Protein AF-A0AAV8ZB05-F1 (afdb_monomer_lite)

Structure (mmCIF, N/CA/C/O backbone):
data_AF-A0AAV8ZB05-F1
#
_entry.id   AF-A0AAV8ZB05-F1
#
loop_
_atom_site.group_PDB
_atom_site.id
_atom_site.type_symbol
_atom_site.label_atom_id
_atom_site.label_alt_id
_atom_site.label_comp_id
_atom_site.label_asym_id
_atom_site.label_entity_id
_atom_site.label_seq_id
_atom_site.pdbx_PDB_ins_code
_atom_site.Cartn_x
_atom_site.Cartn_y
_atom_site.Cartn_z
_atom_site.occupancy
_atom_site.B_iso_or_equiv
_atom_site.auth_seq_id
_atom_site.auth_comp_id
_atom_site.auth_asym_id
_atom_site.auth_atom_id
_atom_site.pdbx_PDB_model_num
ATOM 1 N N . MET A 1 1 ? -12.940 -3.924 -20.906 1.00 63.41 1 MET A N 1
ATOM 2 C CA . MET A 1 1 ? -12.222 -2.731 -21.422 1.00 63.41 1 MET A CA 1
ATOM 3 C C . MET A 1 1 ? -12.112 -2.852 -22.939 1.00 63.41 1 MET A C 1
ATOM 5 O O . MET A 1 1 ? -11.831 -3.946 -23.406 1.00 63.41 1 MET A O 1
ATOM 9 N N . THR A 1 2 ? -12.393 -1.799 -23.715 1.00 81.81 2 THR A N 1
ATOM 10 C CA . THR A 1 2 ? -12.353 -1.874 -25.191 1.00 81.81 2 THR A CA 1
ATOM 11 C C . THR A 1 2 ? -10.911 -1.821 -25.711 1.00 81.81 2 THR A C 1
ATOM 13 O O . THR A 1 2 ? -10.056 -1.172 -25.108 1.00 81.81 2 THR A O 1
ATOM 16 N N . ALA A 1 3 ? -10.634 -2.473 -26.846 1.00 85.56 3 ALA A N 1
ATOM 17 C CA . ALA A 1 3 ? -9.294 -2.519 -27.448 1.00 85.56 3 ALA A CA 1
ATOM 18 C C . ALA A 1 3 ? -8.701 -1.120 -27.717 1.00 85.56 3 ALA A C 1
ATOM 20 O O . ALA A 1 3 ? -7.500 -0.906 -27.573 1.00 85.56 3 ALA A O 1
ATOM 21 N N . HIS A 1 4 ? -9.559 -0.146 -28.035 1.00 88.69 4 HIS A N 1
ATOM 22 C CA . HIS A 1 4 ? -9.157 1.237 -28.269 1.00 88.69 4 HIS A CA 1
ATOM 23 C C . HIS A 1 4 ? -8.545 1.905 -27.025 1.00 88.69 4 HIS A C 1
ATOM 25 O O . HIS A 1 4 ? -7.509 2.558 -27.120 1.00 88.69 4 HIS A O 1
ATOM 31 N N . VAL A 1 5 ? -9.139 1.700 -25.843 1.00 88.12 5 VAL A N 1
ATOM 32 C CA . VAL A 1 5 ? -8.629 2.273 -24.584 1.00 88.12 5 VAL A CA 1
ATOM 33 C C . VAL A 1 5 ? -7.261 1.687 -24.238 1.00 88.12 5 VAL A C 1
ATOM 35 O O . VAL A 1 5 ? -6.355 2.426 -23.857 1.00 88.12 5 VAL A O 1
ATOM 38 N N . LEU A 1 6 ? -7.076 0.379 -24.440 1.00 88.50 6 LEU A N 1
ATOM 39 C CA . LEU A 1 6 ? -5.787 -0.275 -24.211 1.00 88.50 6 LEU A CA 1
ATOM 40 C C . LEU A 1 6 ? -4.690 0.290 -25.128 1.00 88.50 6 LEU A C 1
ATOM 42 O O . LEU A 1 6 ? -3.572 0.529 -24.673 1.00 88.50 6 LEU A O 1
ATOM 46 N N . GLN A 1 7 ? -5.009 0.561 -26.396 1.00 92.44 7 GLN A N 1
ATOM 47 C CA . GLN A 1 7 ? -4.067 1.164 -27.341 1.00 92.44 7 GLN A CA 1
ATOM 48 C C . GLN A 1 7 ? -3.654 2.582 -26.921 1.00 92.44 7 GLN A C 1
ATOM 50 O O . GLN A 1 7 ? -2.471 2.918 -26.976 1.00 92.44 7 GLN A O 1
ATOM 55 N N . LEU A 1 8 ? -4.600 3.408 -26.463 1.00 93.75 8 LEU A N 1
ATOM 56 C CA . LEU A 1 8 ? -4.296 4.753 -25.962 1.00 93.75 8 LEU A CA 1
ATOM 57 C C . LEU A 1 8 ? -3.377 4.708 -24.735 1.00 93.75 8 LEU A C 1
ATOM 59 O O . LEU A 1 8 ? -2.391 5.442 -24.686 1.00 93.75 8 LEU A O 1
ATOM 63 N N . ILE A 1 9 ? -3.659 3.815 -23.781 1.00 94.75 9 ILE A N 1
ATOM 64 C CA . ILE A 1 9 ? -2.821 3.620 -22.588 1.00 94.75 9 ILE A CA 1
ATOM 65 C C . ILE A 1 9 ? -1.420 3.141 -22.982 1.00 94.75 9 ILE A C 1
ATOM 67 O O . ILE A 1 9 ? -0.434 3.657 -22.466 1.00 94.75 9 ILE A O 1
ATOM 71 N N . THR A 1 10 ? -1.324 2.214 -23.935 1.00 94.75 10 THR A N 1
ATOM 72 C CA . THR A 1 10 ? -0.042 1.699 -24.445 1.00 94.75 10 THR A CA 1
ATOM 73 C C . THR A 1 10 ? 0.796 2.816 -25.068 1.00 94.75 10 THR A C 1
ATOM 75 O O . THR A 1 10 ? 1.964 2.989 -24.725 1.00 94.75 10 THR A O 1
ATOM 78 N N . ASN A 1 11 ? 0.194 3.637 -25.934 1.00 95.94 11 ASN A N 1
ATOM 79 C CA . ASN A 1 11 ? 0.876 4.782 -26.541 1.00 95.94 11 ASN A CA 1
ATOM 80 C C . ASN A 1 11 ? 1.335 5.797 -25.486 1.00 95.94 11 ASN A C 1
ATOM 82 O O . ASN A 1 11 ? 2.429 6.351 -25.585 1.00 95.94 11 ASN A O 1
ATOM 86 N N . PHE A 1 12 ? 0.512 6.031 -24.462 1.00 96.25 12 PHE A N 1
ATOM 87 C CA . PHE A 1 12 ? 0.859 6.929 -23.371 1.00 96.25 12 PHE A CA 1
ATOM 88 C C . PHE A 1 12 ? 2.019 6.387 -22.526 1.00 96.25 12 PHE A C 1
ATOM 90 O O . PHE A 1 12 ? 2.977 7.120 -22.295 1.00 96.25 12 PHE A O 1
ATOM 97 N N . TYR A 1 13 ? 1.994 5.108 -22.152 1.00 96.69 13 TYR A N 1
ATOM 98 C CA . TYR A 1 13 ? 3.091 4.436 -21.450 1.00 96.69 13 TYR A CA 1
ATOM 99 C C . TYR A 1 13 ? 4.412 4.522 -22.221 1.00 96.69 13 TYR A C 1
ATOM 101 O O . TYR A 1 13 ? 5.421 4.972 -21.682 1.00 96.69 13 TYR A O 1
ATOM 109 N N . ASN A 1 14 ? 4.386 4.211 -23.518 1.00 95.75 14 ASN A N 1
ATOM 110 C CA . ASN A 1 14 ? 5.580 4.247 -24.365 1.00 95.75 14 ASN A CA 1
ATOM 111 C C . ASN A 1 14 ? 6.148 5.664 -24.557 1.00 95.75 14 ASN A C 1
ATOM 113 O O . ASN A 1 14 ? 7.319 5.816 -24.891 1.00 95.75 14 ASN A O 1
ATOM 117 N N . SER A 1 15 ? 5.343 6.710 -24.342 1.00 96.25 15 SER A N 1
ATOM 118 C CA . SER A 1 15 ? 5.798 8.101 -24.458 1.00 96.25 15 SER A CA 1
ATOM 119 C C . SER A 1 15 ? 6.653 8.589 -23.280 1.00 96.25 15 SER A C 1
ATOM 121 O O . SER A 1 15 ? 7.273 9.647 -23.382 1.00 96.25 15 SER A O 1
ATOM 123 N N . VAL A 1 16 ? 6.668 7.845 -22.169 1.00 95.38 16 VAL A N 1
ATOM 124 C CA . VAL A 1 16 ? 7.393 8.157 -20.924 1.00 95.38 16 VAL A CA 1
ATOM 125 C C . VAL A 1 16 ? 7.960 6.865 -20.311 1.00 95.38 16 VAL A C 1
ATOM 127 O O . VAL A 1 16 ? 7.469 6.391 -19.285 1.00 95.38 16 VAL A O 1
ATOM 130 N N . PRO A 1 17 ? 8.959 6.234 -20.954 1.00 91.88 17 PRO A N 1
ATOM 131 C CA . PRO A 1 17 ? 9.472 4.935 -20.523 1.00 91.88 17 PRO A CA 1
ATOM 132 C C . PRO A 1 17 ? 10.099 5.004 -19.126 1.00 91.88 17 PRO A C 1
ATOM 134 O O . PRO A 1 17 ? 10.827 5.941 -18.817 1.00 91.88 17 PRO A O 1
ATOM 137 N N . LEU A 1 18 ? 9.865 3.980 -18.297 1.00 89.75 18 LEU A N 1
ATOM 138 C CA . LEU A 1 18 ? 10.418 3.846 -16.934 1.00 89.75 18 LEU A CA 1
ATOM 139 C C . LEU A 1 18 ? 11.956 3.860 -16.871 1.00 89.75 18 LEU A C 1
ATOM 141 O O . LEU A 1 18 ? 12.517 4.180 -15.830 1.00 89.75 18 LEU A O 1
ATOM 145 N N . SER A 1 19 ? 12.633 3.529 -17.973 1.00 88.50 19 SER A N 1
ATOM 146 C CA . SER A 1 19 ? 14.096 3.511 -18.070 1.00 88.50 19 SER A CA 1
ATOM 147 C C . SER A 1 19 ? 14.729 4.901 -18.196 1.00 88.50 19 SER A C 1
ATOM 149 O O . SER A 1 19 ? 15.946 5.023 -18.086 1.00 88.50 19 SER A O 1
ATOM 151 N N . ILE A 1 20 ? 13.936 5.942 -18.474 1.00 91.44 20 ILE A N 1
ATOM 152 C CA . ILE A 1 20 ? 14.411 7.324 -18.581 1.00 91.44 20 ILE A CA 1
ATOM 153 C C . ILE A 1 20 ? 13.945 8.078 -17.342 1.00 91.44 20 ILE A C 1
ATOM 155 O O . ILE A 1 20 ? 12.746 8.262 -17.132 1.00 91.44 20 ILE A O 1
ATOM 159 N N . ILE A 1 21 ? 14.903 8.518 -16.530 1.00 91.81 21 ILE A N 1
ATOM 160 C CA . ILE A 1 21 ? 14.652 9.297 -15.320 1.00 91.81 21 ILE A CA 1
ATOM 161 C C . ILE A 1 21 ? 15.089 10.737 -15.577 1.00 91.81 21 ILE A C 1
ATOM 163 O O . ILE A 1 21 ? 16.240 10.982 -15.928 1.00 91.81 21 ILE A O 1
ATOM 167 N N . ASP A 1 22 ? 14.158 11.672 -15.404 1.00 90.50 22 ASP A N 1
ATOM 168 C CA . ASP A 1 22 ? 14.393 13.112 -15.521 1.00 90.50 22 ASP A CA 1
ATOM 169 C C . ASP A 1 22 ? 13.967 13.777 -14.204 1.00 90.50 22 ASP A C 1
ATOM 171 O O . ASP A 1 22 ? 12.804 14.149 -14.017 1.00 90.50 22 ASP A O 1
ATOM 175 N N . GLU A 1 23 ? 14.901 13.830 -13.248 1.00 83.31 23 GLU A N 1
ATOM 176 C CA . GLU A 1 23 ? 14.639 14.337 -11.893 1.00 83.31 23 GLU A CA 1
ATOM 177 C C . GLU A 1 23 ? 14.406 15.854 -11.859 1.00 83.31 23 GLU A C 1
ATOM 179 O O . GLU A 1 23 ? 13.712 16.343 -10.965 1.00 83.31 23 GLU A O 1
ATOM 184 N N . ASP A 1 24 ? 14.922 16.579 -12.854 1.00 88.81 24 ASP A N 1
ATOM 185 C CA . ASP A 1 24 ? 14.798 18.033 -12.961 1.00 88.81 24 ASP A CA 1
ATOM 186 C C . ASP A 1 24 ? 13.466 18.450 -13.610 1.00 88.81 24 ASP A C 1
ATOM 188 O O . ASP A 1 24 ? 12.956 19.550 -13.372 1.00 88.81 24 ASP A O 1
ATOM 192 N N . ASN A 1 25 ? 12.843 17.564 -14.395 1.00 93.94 25 ASN A N 1
ATOM 193 C CA . ASN A 1 25 ? 11.554 17.806 -15.030 1.00 93.94 25 ASN A CA 1
ATOM 194 C C . ASN A 1 25 ? 10.393 17.166 -14.258 1.00 93.94 25 ASN A C 1
ATOM 196 O O . ASN A 1 25 ? 9.928 16.053 -14.539 1.00 93.94 25 ASN A O 1
ATOM 200 N N . GLN A 1 26 ? 9.844 17.929 -13.313 1.00 92.75 26 GLN A N 1
ATOM 201 C CA . GLN A 1 26 ? 8.708 17.490 -12.502 1.00 92.75 26 GLN A CA 1
ATOM 202 C C . GLN A 1 26 ? 7.487 17.088 -13.348 1.00 92.75 26 GLN A C 1
ATOM 204 O O . GLN A 1 26 ? 6.806 16.115 -13.021 1.00 92.75 26 GLN A O 1
ATOM 209 N N . LEU A 1 27 ? 7.207 17.799 -14.447 1.00 95.12 27 LEU A N 1
ATOM 210 C CA . LEU A 1 27 ? 6.061 17.493 -15.308 1.00 95.12 27 LEU A CA 1
ATOM 211 C C . LEU A 1 27 ? 6.245 16.156 -16.036 1.00 95.12 27 LEU A C 1
ATOM 213 O O . LEU A 1 27 ? 5.294 15.377 -16.135 1.00 95.12 27 LEU A O 1
ATOM 217 N N . TYR A 1 28 ? 7.461 15.869 -16.510 1.00 95.56 28 TYR A N 1
ATOM 218 C CA . TYR A 1 28 ? 7.791 14.579 -17.113 1.00 95.56 28 TYR A CA 1
ATOM 219 C C . TYR A 1 28 ? 7.618 13.441 -16.105 1.00 95.56 28 TYR A C 1
ATOM 221 O O . TYR A 1 28 ? 6.917 12.470 -16.385 1.00 95.56 28 TYR A O 1
ATOM 229 N N . THR A 1 29 ? 8.165 13.605 -14.901 1.00 94.38 29 THR A N 1
ATOM 230 C CA . THR A 1 29 ? 8.067 12.608 -13.829 1.00 94.38 29 THR A CA 1
ATOM 231 C C . THR A 1 29 ? 6.614 12.347 -13.405 1.00 94.38 29 THR A C 1
ATOM 233 O O . THR A 1 29 ? 6.208 11.196 -13.239 1.00 94.38 29 THR A O 1
ATOM 236 N N . LEU A 1 30 ? 5.781 13.388 -13.279 1.00 95.12 30 LEU A N 1
ATOM 237 C CA . LEU A 1 30 ? 4.350 13.231 -12.978 1.00 95.12 30 LEU A CA 1
ATOM 238 C C . LEU A 1 30 ? 3.607 12.493 -14.098 1.00 95.12 30 LEU A C 1
ATOM 240 O O . LEU A 1 30 ? 2.779 11.620 -13.830 1.00 95.12 30 LEU A O 1
ATOM 244 N N . ARG A 1 31 ? 3.925 12.809 -15.359 1.00 96.19 31 ARG A N 1
ATOM 245 C CA . ARG A 1 31 ? 3.371 12.111 -16.524 1.00 96.19 31 ARG A CA 1
ATOM 246 C C . ARG A 1 31 ? 3.760 10.635 -16.520 1.00 96.19 31 ARG A C 1
ATOM 248 O O . ARG A 1 31 ? 2.905 9.792 -16.778 1.00 96.19 31 ARG A O 1
ATOM 255 N N . GLN A 1 32 ? 5.014 10.328 -16.201 1.00 95.81 32 GLN A N 1
ATOM 256 C CA . GLN A 1 32 ? 5.520 8.963 -16.072 1.00 95.81 32 GLN A CA 1
ATOM 257 C C . GLN A 1 32 ? 4.786 8.203 -14.965 1.00 95.81 32 GLN A C 1
ATOM 259 O O . GLN A 1 32 ? 4.280 7.111 -15.211 1.00 95.81 32 GLN A O 1
ATOM 264 N N . ASN A 1 33 ? 4.625 8.804 -13.783 1.00 95.56 33 ASN A N 1
ATOM 265 C CA . ASN A 1 33 ? 3.882 8.202 -12.676 1.00 95.56 33 ASN A CA 1
ATOM 266 C C . ASN A 1 33 ? 2.437 7.839 -13.078 1.00 95.56 33 ASN A C 1
ATOM 268 O O . ASN A 1 33 ? 1.995 6.706 -12.864 1.00 95.56 33 ASN A O 1
ATOM 272 N N . LEU A 1 34 ? 1.729 8.759 -13.745 1.00 95.94 34 LEU A N 1
ATOM 273 C CA . LEU A 1 34 ? 0.376 8.511 -14.250 1.00 95.94 34 LEU A CA 1
ATOM 274 C C . LEU A 1 34 ? 0.351 7.401 -15.310 1.00 95.94 34 LEU A C 1
ATOM 276 O O . LEU A 1 34 ? -0.517 6.530 -15.270 1.00 95.94 34 LEU A O 1
ATOM 280 N N . ALA A 1 35 ? 1.297 7.418 -16.250 1.00 96.81 35 ALA A N 1
ATOM 281 C CA . ALA A 1 35 ? 1.362 6.440 -17.328 1.00 96.81 35 ALA A CA 1
ATOM 282 C C . ALA A 1 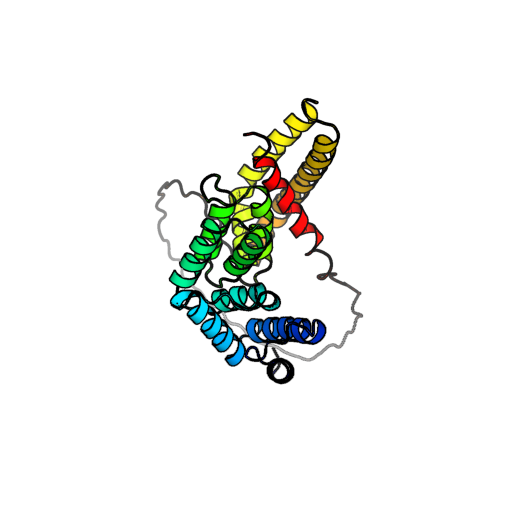35 ? 1.603 5.020 -16.803 1.00 96.81 35 ALA A C 1
ATOM 284 O O . ALA A 1 35 ? 0.887 4.098 -17.194 1.00 96.81 35 ALA A O 1
ATOM 285 N N . VAL A 1 36 ? 2.547 4.858 -15.872 1.00 96.69 36 VAL A N 1
ATOM 286 C CA . VAL A 1 36 ? 2.834 3.578 -15.204 1.00 96.69 36 VAL A CA 1
ATOM 287 C C . VAL A 1 36 ? 1.623 3.118 -14.400 1.00 96.69 36 VAL A C 1
ATOM 289 O O . VAL A 1 36 ? 1.192 1.977 -14.547 1.00 96.69 36 VAL A O 1
ATOM 292 N N . THR A 1 37 ? 1.013 4.011 -13.613 1.00 94.50 37 THR A N 1
ATOM 293 C CA . THR A 1 37 ? -0.185 3.690 -12.823 1.00 94.50 37 THR A CA 1
ATOM 294 C C . THR A 1 37 ? -1.302 3.138 -13.705 1.00 94.50 37 THR A C 1
ATOM 296 O O . THR A 1 37 ? -1.856 2.081 -13.410 1.00 94.50 37 THR A O 1
ATOM 299 N N . LEU A 1 38 ? -1.629 3.822 -14.805 1.00 94.31 38 LEU A N 1
ATOM 300 C CA . LEU A 1 38 ? -2.702 3.398 -15.705 1.00 94.31 38 LEU A CA 1
ATOM 301 C C . LEU A 1 38 ? -2.357 2.094 -16.426 1.00 94.31 38 LEU A C 1
ATOM 303 O O . LEU A 1 38 ? -3.175 1.176 -16.432 1.00 94.31 38 LEU A O 1
ATOM 307 N N . ALA A 1 39 ? -1.158 1.996 -17.002 1.00 96.00 39 ALA A N 1
ATOM 308 C CA . ALA A 1 39 ? -0.735 0.833 -17.775 1.00 96.00 39 ALA A CA 1
ATOM 309 C C . ALA A 1 39 ? -0.667 -0.433 -16.917 1.00 96.00 39 ALA A C 1
ATOM 311 O O . ALA A 1 39 ? -1.238 -1.461 -17.284 1.00 96.00 39 ALA A O 1
ATOM 312 N N . CYS A 1 40 ? -0.041 -0.363 -15.744 1.00 95.44 40 CYS A N 1
ATOM 313 C CA . CYS A 1 40 ? 0.064 -1.515 -14.859 1.00 95.44 40 CYS A CA 1
ATOM 314 C C . CYS A 1 40 ? -1.296 -1.897 -14.261 1.00 95.44 40 CYS A C 1
ATOM 316 O O . CYS A 1 40 ? -1.572 -3.087 -14.113 1.00 95.44 40 CYS A O 1
ATOM 318 N N . ARG A 1 41 ? -2.185 -0.933 -13.970 1.00 90.81 41 ARG A N 1
ATOM 319 C CA . ARG A 1 41 ? -3.529 -1.233 -13.444 1.00 90.81 41 ARG A CA 1
ATOM 320 C C . ARG A 1 41 ? -4.395 -2.002 -14.437 1.00 90.81 41 ARG A C 1
ATOM 322 O O . ARG A 1 41 ? -5.227 -2.794 -14.011 1.00 90.81 41 ARG A O 1
ATOM 329 N N . VAL A 1 42 ? -4.193 -1.793 -15.738 1.00 90.75 42 VAL A N 1
ATOM 330 C CA . VAL A 1 42 ? -4.901 -2.537 -16.791 1.00 90.75 42 VAL A CA 1
ATOM 331 C C . VAL A 1 42 ? -4.171 -3.806 -17.249 1.00 90.75 42 VAL A C 1
ATOM 333 O O . VAL A 1 42 ? -4.586 -4.417 -18.230 1.00 90.75 42 VAL A O 1
ATOM 336 N N . GLY A 1 43 ? -3.091 -4.202 -16.567 1.00 91.38 43 GLY A N 1
ATOM 337 C CA . GLY A 1 43 ? -2.342 -5.420 -16.884 1.00 91.38 43 GLY A CA 1
ATOM 338 C C . GLY A 1 43 ? -1.462 -5.317 -18.133 1.00 91.38 43 GLY A C 1
ATOM 339 O O . GLY A 1 43 ? -1.205 -6.326 -18.784 1.00 91.38 43 GLY A O 1
ATOM 340 N N . HIS A 1 44 ? -1.002 -4.117 -18.507 1.00 94.38 44 HIS A N 1
ATOM 341 C CA . HIS A 1 44 ? -0.055 -3.958 -19.612 1.00 94.38 44 HIS A CA 1
ATOM 342 C C . HIS A 1 44 ? 1.258 -4.698 -19.301 1.00 94.38 44 HIS A C 1
ATOM 344 O O . HIS A 1 44 ? 1.972 -4.332 -18.364 1.00 94.38 44 HIS A O 1
ATOM 350 N N . SER A 1 45 ? 1.601 -5.703 -20.112 1.00 93.44 45 SER A N 1
ATOM 351 C CA . SER A 1 45 ? 2.723 -6.620 -19.855 1.00 93.44 45 SER A CA 1
ATOM 352 C C . SER A 1 45 ? 4.063 -5.904 -19.699 1.00 93.44 45 SER A C 1
ATOM 354 O O . SER A 1 45 ? 4.780 -6.152 -18.737 1.00 93.44 45 SER A O 1
ATOM 356 N N . GLY A 1 46 ? 4.367 -4.943 -20.575 1.00 94.31 46 GLY A N 1
ATOM 357 C CA . GLY A 1 46 ? 5.606 -4.166 -20.482 1.00 94.31 46 GLY A CA 1
ATOM 358 C C . GLY A 1 46 ? 5.670 -3.246 -19.258 1.00 94.31 46 GLY A C 1
ATOM 359 O O . GLY A 1 46 ? 6.754 -2.838 -18.865 1.00 94.31 46 GLY A O 1
ATOM 360 N N . CYS A 1 47 ? 4.528 -2.905 -18.649 1.00 96.38 47 CYS A N 1
ATOM 361 C CA . CYS A 1 47 ? 4.516 -2.153 -17.392 1.00 96.38 47 CYS A CA 1
ATOM 362 C C . CYS A 1 47 ? 4.811 -3.091 -16.223 1.00 96.38 47 CYS A C 1
ATOM 364 O O . CYS A 1 47 ? 5.739 -2.835 -15.462 1.00 96.38 47 CYS A O 1
ATOM 366 N N . ALA A 1 48 ? 4.079 -4.209 -16.146 1.00 96.44 48 ALA A N 1
ATOM 367 C CA . ALA A 1 48 ? 4.280 -5.234 -15.127 1.00 96.44 48 ALA A CA 1
ATOM 368 C C . ALA A 1 48 ? 5.739 -5.716 -15.102 1.00 96.44 48 ALA A C 1
ATOM 370 O O . ALA A 1 48 ? 6.392 -5.639 -14.062 1.00 96.44 48 ALA A O 1
ATOM 371 N N . GLN A 1 49 ? 6.275 -6.102 -16.264 1.00 96.81 49 GLN A N 1
ATOM 372 C CA . GLN A 1 49 ? 7.647 -6.581 -16.398 1.00 96.81 49 GLN A CA 1
ATOM 373 C C . GLN A 1 49 ? 8.674 -5.537 -15.937 1.00 96.81 49 GLN A C 1
ATOM 375 O O . GLN A 1 49 ? 9.477 -5.845 -15.065 1.00 96.81 49 GLN A O 1
ATOM 380 N N . HIS A 1 50 ? 8.622 -4.297 -16.438 1.00 96.19 50 HIS A N 1
ATOM 381 C CA . HIS A 1 50 ? 9.583 -3.269 -16.016 1.00 96.19 50 HIS A CA 1
ATOM 382 C C . HIS A 1 50 ? 9.497 -2.965 -14.513 1.00 96.19 50 HIS A C 1
ATOM 384 O O . HIS A 1 50 ? 10.523 -2.753 -13.872 1.00 96.19 50 HIS A O 1
ATOM 390 N N . THR A 1 51 ? 8.297 -2.942 -13.918 1.00 97.19 51 THR A N 1
ATOM 391 C CA . THR A 1 51 ? 8.178 -2.718 -12.466 1.00 97.19 51 THR A CA 1
ATOM 392 C C . THR A 1 51 ? 8.763 -3.868 -11.650 1.00 97.19 51 THR A C 1
ATOM 394 O O . THR A 1 51 ? 9.388 -3.607 -10.624 1.00 97.19 51 THR A O 1
ATOM 397 N N . LEU A 1 52 ? 8.626 -5.111 -12.124 1.00 97.38 52 LEU A N 1
ATOM 398 C CA . LEU A 1 52 ? 9.247 -6.284 -11.507 1.00 97.38 52 LEU A CA 1
ATOM 399 C C . LEU A 1 52 ? 10.771 -6.270 -11.664 1.00 97.38 52 LEU A C 1
ATOM 401 O O . LEU A 1 52 ? 11.470 -6.559 -10.704 1.00 97.38 52 LEU A O 1
ATOM 405 N N . GLU A 1 53 ? 11.297 -5.872 -12.823 1.00 96.31 53 GLU A N 1
ATOM 406 C CA . GLU A 1 53 ? 12.744 -5.746 -13.055 1.00 96.31 53 GLU A CA 1
ATOM 407 C C . GLU A 1 53 ? 13.384 -4.715 -12.115 1.00 96.31 53 GLU A C 1
ATOM 409 O O . GLU A 1 53 ? 14.401 -4.998 -11.483 1.00 96.31 53 GLU A O 1
ATOM 414 N N . VAL A 1 54 ? 12.764 -3.538 -11.959 1.00 96.56 54 VAL A N 1
ATOM 415 C CA . VAL A 1 54 ? 13.250 -2.508 -11.021 1.00 96.56 54 VAL A CA 1
ATOM 416 C C . VAL A 1 54 ? 13.144 -2.985 -9.567 1.00 96.56 54 VAL A C 1
ATOM 418 O O . VAL A 1 54 ? 14.006 -2.673 -8.748 1.00 96.56 54 VAL A O 1
ATOM 421 N N . PHE A 1 55 ? 12.098 -3.739 -9.225 1.00 97.38 55 PHE A N 1
ATOM 422 C CA . PHE A 1 55 ? 11.950 -4.320 -7.891 1.00 97.38 55 PHE A CA 1
ATOM 423 C C . PHE A 1 55 ? 12.991 -5.410 -7.607 1.00 97.38 55 PHE A C 1
ATOM 425 O O . PHE A 1 55 ? 13.538 -5.465 -6.508 1.00 97.38 55 PHE A O 1
ATOM 432 N N . GLU A 1 56 ? 13.304 -6.245 -8.595 1.00 96.50 56 GLU A N 1
ATOM 433 C CA . GLU A 1 56 ? 14.332 -7.277 -8.476 1.00 96.50 56 GLU A CA 1
ATOM 434 C C . GLU A 1 56 ? 15.718 -6.653 -8.286 1.00 96.50 56 GLU A C 1
ATOM 436 O O . GLU A 1 56 ? 16.463 -7.079 -7.405 1.00 96.50 56 GLU A O 1
ATOM 441 N N . ASP A 1 57 ? 16.041 -5.584 -9.023 1.00 96.25 57 ASP A N 1
ATOM 442 C CA . ASP A 1 57 ? 17.283 -4.827 -8.817 1.00 96.25 57 ASP A CA 1
ATOM 443 C C . ASP A 1 57 ? 17.364 -4.238 -7.398 1.00 96.25 57 ASP A C 1
ATOM 445 O O . ASP A 1 57 ? 18.404 -4.310 -6.739 1.00 96.25 57 ASP A O 1
ATOM 449 N N . TYR A 1 58 ? 16.241 -3.741 -6.870 1.00 96.62 58 TYR A N 1
ATOM 450 C CA . TYR A 1 58 ? 16.164 -3.291 -5.481 1.00 96.62 58 TYR A CA 1
ATOM 451 C C . TYR A 1 58 ? 16.424 -4.425 -4.482 1.00 96.62 58 TYR A C 1
ATOM 453 O O . TYR A 1 58 ? 17.179 -4.239 -3.526 1.00 96.62 58 TYR A O 1
ATOM 461 N N . LYS A 1 59 ? 15.845 -5.606 -4.707 1.00 95.94 59 LYS A N 1
ATOM 462 C CA . LYS A 1 59 ? 15.985 -6.768 -3.821 1.00 95.94 59 LYS A CA 1
ATOM 463 C C . LYS A 1 59 ? 17.396 -7.360 -3.838 1.00 95.94 59 LYS A C 1
ATOM 465 O O . LYS A 1 59 ? 17.925 -7.687 -2.778 1.00 95.94 59 LYS A O 1
ATOM 470 N N . VAL A 1 60 ? 18.004 -7.488 -5.018 1.00 96.19 60 VAL A N 1
ATOM 471 C CA . VAL A 1 60 ? 19.303 -8.158 -5.207 1.00 96.19 60 VAL A CA 1
ATOM 472 C C . VAL A 1 60 ? 20.474 -7.215 -4.949 1.00 96.19 60 VAL A C 1
ATOM 474 O O . VAL A 1 60 ? 21.415 -7.584 -4.249 1.00 96.19 60 VAL A O 1
ATOM 477 N N . ASN A 1 61 ? 20.420 -5.999 -5.496 1.00 96.00 61 ASN A N 1
ATOM 478 C CA . ASN A 1 61 ? 21.546 -5.063 -5.473 1.00 96.00 61 ASN A CA 1
ATOM 479 C C . ASN A 1 61 ? 21.380 -3.944 -4.435 1.00 96.00 61 ASN A C 1
ATOM 481 O O . ASN A 1 61 ? 22.325 -3.198 -4.178 1.00 96.00 61 ASN A O 1
ATOM 485 N N . GLY A 1 62 ? 20.198 -3.804 -3.825 1.00 93.12 62 GLY A N 1
ATOM 486 C CA . GLY A 1 62 ? 19.902 -2.714 -2.890 1.00 93.12 62 GLY A CA 1
ATOM 487 C C . GLY A 1 62 ? 19.684 -1.361 -3.575 1.00 93.12 62 GLY A C 1
ATOM 488 O O . GLY A 1 62 ? 19.620 -0.328 -2.899 1.00 93.12 62 GLY A O 1
ATOM 489 N N . THR A 1 63 ? 19.564 -1.337 -4.906 1.00 93.94 63 THR A N 1
ATOM 490 C CA . THR A 1 63 ? 19.319 -0.117 -5.679 1.00 93.94 63 THR A CA 1
ATOM 491 C C . THR A 1 63 ? 17.887 0.353 -5.454 1.00 93.94 63 THR A C 1
ATOM 493 O O . THR A 1 63 ? 16.930 -0.223 -5.962 1.00 93.94 63 THR A O 1
ATOM 496 N N . ASN A 1 64 ? 17.706 1.416 -4.673 1.00 92.44 64 ASN A N 1
ATOM 497 C CA . ASN A 1 64 ? 16.367 1.944 -4.428 1.00 92.44 64 ASN A CA 1
ATOM 498 C C . ASN A 1 64 ? 15.715 2.433 -5.733 1.00 92.44 64 ASN A C 1
ATOM 500 O O . ASN A 1 64 ? 16.366 3.165 -6.485 1.00 92.44 64 ASN A O 1
ATOM 504 N N . PRO A 1 65 ? 14.411 2.169 -5.954 1.00 94.31 65 PRO A N 1
ATOM 505 C CA . PRO A 1 65 ? 13.696 2.765 -7.072 1.00 94.31 65 PRO A CA 1
ATOM 506 C C . PRO A 1 65 ? 13.782 4.302 -7.027 1.00 94.31 65 PRO A C 1
ATOM 508 O O . PRO A 1 65 ? 13.824 4.873 -5.918 1.00 94.31 65 PRO A O 1
ATOM 511 N N . PRO A 1 66 ? 13.756 4.983 -8.191 1.00 92.06 66 PRO A N 1
ATOM 512 C CA . PRO A 1 66 ? 13.833 6.439 -8.274 1.00 92.06 66 PRO A CA 1
ATOM 513 C C . PRO A 1 66 ? 12.815 7.098 -7.347 1.00 92.06 66 PRO A C 1
ATOM 515 O O . PRO A 1 66 ? 11.644 6.717 -7.335 1.00 92.06 66 PRO A O 1
ATOM 518 N N . LYS A 1 67 ? 13.243 8.088 -6.558 1.00 91.56 67 LYS A N 1
ATOM 519 C CA . LYS A 1 67 ? 12.463 8.623 -5.425 1.00 91.56 67 LYS A CA 1
ATOM 520 C C . LYS A 1 67 ? 11.029 9.008 -5.805 1.00 91.56 67 LYS A C 1
ATOM 522 O O . LYS A 1 67 ? 10.088 8.633 -5.112 1.00 91.56 67 LYS A O 1
ATOM 527 N N . ASN A 1 68 ? 10.858 9.700 -6.929 1.00 91.50 68 ASN A N 1
ATOM 528 C CA . ASN A 1 68 ? 9.553 10.193 -7.382 1.00 91.50 68 ASN A CA 1
ATOM 529 C C . ASN A 1 68 ? 8.669 9.114 -8.044 1.00 91.50 68 ASN A C 1
ATOM 531 O O . ASN A 1 68 ? 7.475 9.328 -8.253 1.00 91.50 68 ASN A O 1
ATOM 535 N N . LEU A 1 69 ? 9.239 7.949 -8.362 1.00 94.44 69 LEU A N 1
ATOM 536 C CA . LEU A 1 69 ? 8.533 6.804 -8.949 1.00 94.44 69 LEU A CA 1
ATOM 537 C C . LEU A 1 69 ? 8.411 5.630 -7.974 1.00 94.44 69 LEU A C 1
ATOM 539 O O . LEU A 1 69 ? 7.704 4.668 -8.257 1.00 94.44 69 LEU A O 1
ATOM 543 N N . ARG A 1 70 ? 9.067 5.696 -6.814 1.00 95.25 70 ARG A N 1
ATOM 544 C CA . ARG A 1 70 ? 9.176 4.579 -5.875 1.00 95.25 70 ARG A CA 1
ATOM 545 C C . ARG A 1 70 ? 7.826 4.009 -5.476 1.00 95.25 70 ARG A C 1
ATOM 547 O O . ARG A 1 70 ? 7.633 2.804 -5.560 1.00 95.25 70 ARG A O 1
ATOM 554 N N . SER A 1 71 ? 6.876 4.868 -5.115 1.00 95.50 71 SER A N 1
ATOM 555 C CA . SER A 1 71 ? 5.529 4.427 -4.742 1.00 95.50 71 SER A CA 1
ATOM 556 C C . SER A 1 71 ? 4.835 3.653 -5.868 1.00 95.50 71 SER A C 1
ATOM 558 O O . SER A 1 71 ? 4.326 2.558 -5.627 1.00 95.50 71 SER A O 1
ATOM 560 N N . VAL A 1 72 ? 4.868 4.172 -7.103 1.00 96.31 72 VAL A N 1
ATOM 561 C CA . VAL A 1 72 ? 4.198 3.521 -8.238 1.00 96.31 72 VAL A CA 1
ATOM 562 C C . VAL A 1 72 ? 4.913 2.237 -8.659 1.00 96.31 72 VAL A C 1
ATOM 564 O O . VAL A 1 72 ? 4.247 1.254 -8.970 1.00 96.31 72 VAL A O 1
ATOM 567 N N . VAL A 1 73 ? 6.247 2.207 -8.622 1.00 97.19 73 VAL A N 1
ATOM 568 C CA . VAL A 1 73 ? 7.033 1.011 -8.955 1.00 97.19 73 VAL A CA 1
ATOM 569 C C . VAL A 1 73 ? 6.778 -0.096 -7.937 1.00 97.19 73 VAL A C 1
ATOM 571 O O . VAL A 1 73 ? 6.382 -1.187 -8.333 1.00 97.19 73 VAL A O 1
ATOM 574 N N . LEU A 1 74 ? 6.928 0.187 -6.639 1.00 98.12 74 LEU A N 1
ATOM 575 C CA . LEU A 1 74 ? 6.766 -0.822 -5.587 1.00 98.12 74 LEU A CA 1
ATOM 576 C C . LEU A 1 74 ? 5.335 -1.371 -5.537 1.00 98.12 74 LEU A C 1
ATOM 578 O O . LEU A 1 74 ? 5.149 -2.581 -5.474 1.00 98.12 74 LEU A O 1
ATOM 582 N N . CYS A 1 75 ? 4.318 -0.506 -5.621 1.00 97.44 75 CYS A N 1
ATOM 583 C CA . CYS A 1 75 ? 2.919 -0.945 -5.650 1.00 97.44 75 CYS A CA 1
ATOM 584 C C . CYS A 1 75 ? 2.635 -1.883 -6.832 1.00 97.44 75 CYS A C 1
ATOM 586 O O . CYS A 1 75 ? 1.963 -2.899 -6.671 1.00 97.44 75 CYS A O 1
ATOM 588 N N . ASN A 1 76 ? 3.137 -1.562 -8.028 1.00 97.38 76 ASN A N 1
ATOM 589 C CA . ASN A 1 76 ? 2.877 -2.389 -9.204 1.00 97.38 76 ASN A CA 1
ATOM 590 C C . ASN A 1 76 ? 3.738 -3.657 -9.245 1.00 97.38 76 ASN A C 1
ATOM 592 O O . ASN A 1 76 ? 3.248 -4.677 -9.717 1.00 97.38 76 ASN A O 1
ATOM 596 N N . ALA A 1 77 ? 4.948 -3.639 -8.685 1.00 97.62 77 ALA A N 1
ATOM 597 C CA . ALA A 1 77 ? 5.730 -4.854 -8.485 1.00 97.62 77 ALA A CA 1
ATOM 598 C C . ALA A 1 77 ? 4.992 -5.843 -7.569 1.00 97.62 77 ALA A C 1
ATOM 600 O O . ALA A 1 77 ? 4.770 -6.984 -7.959 1.00 97.62 77 ALA A O 1
ATOM 601 N N . ILE A 1 78 ? 4.501 -5.384 -6.410 1.00 97.94 78 ILE A N 1
ATOM 602 C CA . ILE A 1 78 ? 3.709 -6.217 -5.488 1.00 97.94 78 ILE A CA 1
ATOM 603 C C . ILE A 1 78 ? 2.382 -6.675 -6.113 1.00 97.94 78 ILE A C 1
ATOM 605 O O . ILE A 1 78 ? 1.918 -7.775 -5.839 1.00 97.94 78 ILE A O 1
ATOM 609 N N . ARG A 1 79 ? 1.766 -5.863 -6.979 1.00 96.38 79 ARG A N 1
ATOM 610 C CA . ARG A 1 79 ? 0.536 -6.236 -7.698 1.00 96.38 79 ARG A CA 1
ATOM 611 C C . ARG A 1 79 ? 0.742 -7.373 -8.700 1.00 96.38 79 ARG A C 1
ATOM 613 O O . ARG A 1 79 ? -0.189 -8.132 -8.935 1.00 96.38 79 ARG A O 1
ATOM 620 N N . HIS A 1 80 ? 1.899 -7.415 -9.358 1.00 96.56 80 HIS A N 1
ATOM 621 C CA . HIS A 1 80 ? 2.151 -8.309 -10.496 1.00 96.56 80 HIS A CA 1
ATOM 622 C C . HIS A 1 80 ? 3.113 -9.452 -10.180 1.00 96.56 80 HIS A C 1
ATOM 624 O O . HIS A 1 80 ? 3.329 -10.313 -11.033 1.00 96.56 80 HIS A O 1
ATOM 630 N N . THR A 1 81 ? 3.713 -9.466 -8.991 1.00 95.69 81 THR A N 1
ATOM 631 C CA . THR A 1 81 ? 4.580 -10.566 -8.580 1.00 95.69 81 THR A CA 1
ATOM 632 C C . THR A 1 81 ? 3.774 -11.834 -8.318 1.00 95.69 81 THR A C 1
ATOM 634 O O . THR A 1 81 ? 2.652 -11.793 -7.820 1.00 95.69 81 THR A O 1
ATOM 637 N N . ASN A 1 82 ? 4.388 -12.973 -8.633 1.00 88.56 82 ASN A N 1
ATOM 638 C CA . ASN A 1 82 ? 3.896 -14.297 -8.258 1.00 88.56 82 ASN A CA 1
ATOM 639 C C . ASN A 1 82 ? 4.678 -14.883 -7.067 1.00 88.56 82 ASN A C 1
ATOM 641 O O . ASN A 1 82 ? 4.442 -16.027 -6.687 1.00 88.56 82 ASN A O 1
ATOM 645 N N . ALA A 1 83 ? 5.646 -14.143 -6.515 1.00 88.94 83 ALA A N 1
ATOM 646 C CA . ALA A 1 83 ? 6.496 -14.596 -5.423 1.00 88.94 83 ALA A CA 1
ATOM 647 C C . ALA A 1 83 ? 6.018 -14.001 -4.093 1.00 88.94 83 ALA A C 1
ATOM 649 O O . ALA A 1 83 ? 6.162 -12.804 -3.850 1.00 88.94 83 ALA A O 1
ATOM 650 N N . SER A 1 84 ? 5.509 -14.848 -3.195 1.00 81.94 84 SER A N 1
ATOM 651 C CA . SER A 1 84 ? 5.111 -14.448 -1.833 1.00 81.94 84 SER A CA 1
ATOM 652 C C . SER A 1 84 ? 6.251 -13.782 -1.050 1.00 81.94 84 SER A C 1
ATOM 654 O O . SER A 1 84 ? 6.025 -12.894 -0.226 1.00 81.94 84 SER A O 1
ATOM 656 N N . ASP A 1 85 ? 7.493 -14.170 -1.342 1.00 93.75 85 ASP A N 1
ATOM 657 C CA . ASP A 1 85 ? 8.691 -13.634 -0.695 1.00 93.75 85 ASP A CA 1
ATOM 658 C C . ASP A 1 85 ? 8.935 -12.153 -1.014 1.00 93.75 85 ASP A C 1
ATOM 660 O O . ASP A 1 85 ? 9.564 -11.461 -0.213 1.00 93.75 85 ASP A O 1
ATOM 664 N N . ASP A 1 86 ? 8.403 -11.629 -2.124 1.00 96.44 86 ASP A N 1
ATOM 665 C CA . ASP A 1 86 ? 8.541 -10.211 -2.475 1.00 96.44 86 ASP A CA 1
ATOM 666 C C . ASP A 1 86 ? 7.782 -9.314 -1.494 1.00 96.44 86 ASP A C 1
ATOM 668 O O . ASP A 1 86 ? 8.281 -8.260 -1.084 1.00 96.44 86 ASP A O 1
ATOM 672 N N . TRP A 1 87 ? 6.600 -9.754 -1.055 1.00 97.19 87 TRP A N 1
ATOM 673 C CA . TRP A 1 87 ? 5.854 -9.048 -0.020 1.00 97.19 87 TRP A CA 1
ATOM 674 C C . TRP A 1 87 ? 6.590 -9.102 1.316 1.00 97.19 87 TRP A C 1
ATOM 676 O O . TRP A 1 87 ? 6.780 -8.069 1.959 1.00 97.19 87 TRP A O 1
ATOM 686 N N . THR A 1 88 ? 7.083 -10.285 1.698 1.00 96.81 88 THR A N 1
ATOM 687 C CA . THR A 1 88 ? 7.868 -10.474 2.928 1.00 96.81 88 THR A CA 1
ATOM 688 C C . THR A 1 88 ? 9.120 -9.604 2.931 1.00 96.81 88 THR A C 1
ATOM 690 O O . THR A 1 88 ? 9.415 -8.950 3.932 1.00 96.81 88 THR A O 1
ATOM 693 N N . PHE A 1 89 ? 9.840 -9.530 1.811 1.00 97.62 89 PHE A N 1
ATOM 694 C CA . PHE A 1 89 ? 10.987 -8.641 1.655 1.00 97.62 89 PHE A CA 1
ATOM 695 C C . PHE A 1 89 ? 10.591 -7.186 1.919 1.00 97.62 89 PHE A C 1
ATOM 697 O O . PHE A 1 89 ? 11.223 -6.512 2.734 1.00 97.62 89 PHE A O 1
ATOM 704 N N . LEU A 1 90 ? 9.518 -6.703 1.289 1.00 97.12 90 LEU A N 1
ATOM 705 C CA . LEU A 1 90 ? 9.088 -5.315 1.435 1.00 97.12 90 LEU A CA 1
ATOM 706 C C . LEU A 1 90 ? 8.565 -5.008 2.850 1.00 97.12 90 LEU A C 1
ATOM 708 O O . LEU A 1 90 ? 8.784 -3.912 3.373 1.00 97.12 90 LEU A O 1
ATOM 712 N N . TRP A 1 91 ? 7.951 -5.992 3.508 1.00 96.81 91 TRP A N 1
ATOM 713 C CA . TRP A 1 91 ? 7.580 -5.928 4.919 1.00 96.81 91 TRP A CA 1
ATOM 714 C C . TRP A 1 91 ? 8.808 -5.794 5.829 1.00 96.81 91 TRP A C 1
ATOM 716 O O . TRP A 1 91 ? 8.833 -4.940 6.716 1.00 96.81 91 TRP A O 1
ATOM 726 N N . GLN A 1 92 ? 9.879 -6.549 5.573 1.00 96.88 92 GLN A N 1
ATOM 727 C CA . GLN A 1 92 ? 11.140 -6.387 6.307 1.00 96.88 92 GLN A CA 1
ATOM 728 C C . GLN A 1 92 ? 11.773 -5.014 6.062 1.00 96.88 92 GLN A C 1
ATOM 730 O O . GLN A 1 92 ? 12.279 -4.393 6.998 1.00 96.88 92 GLN A O 1
ATOM 735 N N . GLN A 1 93 ? 11.702 -4.490 4.834 1.00 96.88 93 GLN A N 1
ATOM 736 C CA . GLN A 1 93 ? 12.144 -3.120 4.556 1.00 96.88 93 GLN A CA 1
ATOM 737 C C . GLN A 1 93 ? 11.341 -2.100 5.366 1.00 96.88 93 GLN A C 1
ATOM 739 O O . GLN A 1 93 ? 11.919 -1.149 5.884 1.00 96.88 93 GLN A O 1
ATOM 744 N N . TYR A 1 94 ? 10.033 -2.305 5.544 1.00 96.06 94 TYR A N 1
ATOM 745 C CA . TYR A 1 94 ? 9.205 -1.441 6.388 1.00 96.06 94 TYR A CA 1
ATOM 746 C C . TYR A 1 94 ? 9.649 -1.455 7.854 1.00 96.06 94 TYR A C 1
ATOM 748 O O . TYR A 1 94 ? 9.820 -0.386 8.444 1.00 96.06 94 TYR A O 1
ATOM 756 N N . LEU A 1 95 ? 9.863 -2.642 8.429 1.00 95.31 95 LEU A N 1
ATOM 757 C CA . LEU A 1 95 ? 10.264 -2.791 9.833 1.00 95.31 95 LEU A CA 1
ATOM 758 C C . LEU A 1 95 ? 11.639 -2.173 10.119 1.00 95.31 95 LEU A C 1
ATOM 760 O O . LEU A 1 95 ? 11.842 -1.594 11.185 1.00 95.31 95 LEU A O 1
ATOM 764 N N . ASN A 1 96 ? 12.559 -2.249 9.156 1.00 95.12 96 ASN A N 1
ATOM 765 C CA . ASN A 1 96 ? 13.924 -1.741 9.294 1.00 95.12 96 ASN A CA 1
ATOM 766 C C . ASN A 1 96 ? 14.073 -0.248 8.948 1.00 95.12 96 ASN A C 1
ATOM 768 O O . ASN A 1 96 ? 15.150 0.323 9.137 1.00 95.12 96 ASN A O 1
ATOM 772 N N . ASN A 1 97 ? 13.025 0.408 8.439 1.00 93.19 97 ASN A N 1
ATOM 773 C CA . ASN A 1 97 ? 13.093 1.801 8.003 1.00 93.19 97 ASN A CA 1
ATOM 774 C C . ASN A 1 97 ? 12.587 2.772 9.083 1.00 93.19 97 ASN A C 1
ATOM 776 O O . ASN A 1 97 ? 11.505 2.615 9.646 1.00 93.19 97 ASN A O 1
ATOM 780 N N . ASN A 1 98 ? 13.352 3.838 9.331 1.00 91.56 98 ASN A N 1
ATOM 781 C CA . ASN A 1 98 ? 13.022 4.874 10.317 1.00 91.56 98 ASN A CA 1
ATOM 782 C C . ASN A 1 98 ? 12.476 6.169 9.693 1.00 91.56 98 ASN A C 1
ATOM 784 O O . ASN A 1 98 ? 12.028 7.065 10.411 1.00 91.56 98 ASN A O 1
ATOM 788 N N . VAL A 1 99 ? 12.484 6.279 8.365 1.00 93.19 99 VAL A N 1
ATOM 789 C CA . VAL A 1 99 ? 12.019 7.460 7.638 1.00 93.19 99 VAL A CA 1
ATOM 790 C C . VAL A 1 99 ? 10.517 7.350 7.405 1.00 93.19 99 VAL A C 1
ATOM 792 O O . VAL A 1 99 ? 10.043 6.466 6.695 1.00 93.19 99 VAL A O 1
ATOM 795 N N . SER A 1 100 ? 9.752 8.278 7.986 1.00 90.31 100 SER A N 1
ATOM 796 C CA . SER A 1 100 ? 8.285 8.225 7.951 1.00 90.31 100 SER A CA 1
ATOM 797 C C . SER A 1 100 ? 7.715 8.186 6.529 1.00 90.31 100 SER A C 1
ATOM 799 O O . SER A 1 100 ? 6.805 7.410 6.269 1.00 90.31 100 SER A O 1
ATOM 801 N N . SER A 1 101 ? 8.267 8.971 5.597 1.00 91.38 101 SER A N 1
ATOM 802 C CA . SER A 1 101 ? 7.804 8.997 4.201 1.00 91.38 101 SER A CA 1
ATOM 803 C C . SER A 1 101 ? 8.064 7.684 3.457 1.00 91.38 101 SER A C 1
ATOM 805 O O . SER A 1 101 ? 7.239 7.256 2.648 1.00 91.38 101 SER A O 1
ATOM 807 N N . GLU A 1 102 ? 9.188 7.022 3.741 1.00 93.62 102 GLU A N 1
ATOM 808 C CA . GLU A 1 102 ? 9.491 5.707 3.169 1.00 93.62 102 GLU A CA 1
ATOM 809 C C . GLU A 1 102 ? 8.561 4.647 3.750 1.00 93.62 102 GLU A C 1
ATOM 811 O O . GLU A 1 102 ? 7.963 3.882 3.002 1.00 93.62 102 GLU A O 1
ATOM 816 N N . ARG A 1 103 ? 8.340 4.660 5.070 1.00 94.31 103 ARG A N 1
ATOM 817 C CA . ARG A 1 103 ? 7.378 3.762 5.726 1.00 94.31 103 ARG A CA 1
ATOM 818 C C . ARG A 1 103 ? 5.979 3.878 5.123 1.00 94.31 103 ARG A C 1
ATOM 820 O O . ARG A 1 103 ? 5.387 2.855 4.798 1.00 94.31 103 ARG A O 1
ATOM 827 N N . SER A 1 104 ? 5.472 5.095 4.914 1.00 93.56 104 SER A N 1
ATOM 828 C CA . SER A 1 104 ? 4.168 5.304 4.265 1.00 93.56 104 SER A CA 1
ATOM 829 C C . SER A 1 104 ? 4.141 4.774 2.827 1.00 93.56 104 SER A C 1
ATOM 831 O O . SER A 1 104 ? 3.140 4.197 2.400 1.00 93.56 104 SER A O 1
ATOM 833 N N . THR A 1 105 ? 5.246 4.920 2.089 1.00 95.81 105 THR A N 1
ATOM 834 C CA . THR A 1 105 ? 5.388 4.376 0.728 1.00 95.81 105 THR A CA 1
ATOM 835 C C . THR A 1 105 ? 5.332 2.848 0.732 1.00 95.81 105 THR A C 1
ATOM 837 O O . THR A 1 105 ? 4.607 2.261 -0.069 1.00 95.81 105 THR A O 1
ATOM 840 N N . LEU A 1 106 ? 6.046 2.211 1.662 1.00 97.12 106 LEU A N 1
ATOM 841 C CA . LEU A 1 106 ? 6.097 0.756 1.809 1.00 97.12 106 LEU A CA 1
ATOM 842 C C . LEU A 1 106 ? 4.733 0.185 2.214 1.00 97.12 106 LEU A C 1
ATOM 844 O O . LEU A 1 106 ? 4.251 -0.732 1.559 1.00 97.12 106 LEU A O 1
ATOM 848 N N . LEU A 1 107 ? 4.056 0.779 3.205 1.00 96.12 107 LEU A N 1
ATOM 849 C CA . LEU A 1 107 ? 2.696 0.374 3.592 1.00 96.12 107 LEU A CA 1
ATOM 850 C C . LEU A 1 107 ? 1.706 0.480 2.425 1.00 96.12 107 LEU A C 1
ATOM 852 O O . LEU A 1 107 ? 0.877 -0.401 2.212 1.00 96.12 107 LEU A O 1
ATOM 856 N N . SER A 1 108 ? 1.811 1.548 1.634 1.00 95.69 108 SER A N 1
ATOM 857 C CA . SER A 1 108 ? 0.950 1.726 0.461 1.00 95.69 108 SER A CA 1
ATOM 858 C C . SER A 1 108 ? 1.223 0.682 -0.621 1.00 95.69 108 SER A C 1
ATOM 860 O O . SER A 1 108 ? 0.285 0.194 -1.243 1.00 95.69 108 SER A O 1
ATOM 862 N N . ALA A 1 109 ? 2.485 0.301 -0.827 1.00 97.25 109 ALA A N 1
ATOM 863 C CA . ALA A 1 109 ? 2.857 -0.725 -1.795 1.00 97.25 109 ALA A CA 1
ATOM 864 C C . ALA A 1 109 ? 2.406 -2.134 -1.375 1.00 97.25 109 ALA A C 1
ATOM 866 O O . ALA A 1 109 ? 1.884 -2.870 -2.209 1.00 97.25 109 ALA A O 1
ATOM 867 N N . LEU A 1 110 ? 2.539 -2.490 -0.093 1.00 97.44 110 LEU A N 1
ATOM 868 C CA . LEU A 1 110 ? 2.110 -3.788 0.451 1.00 97.44 110 LEU A CA 1
ATOM 869 C C . LEU A 1 110 ? 0.606 -4.040 0.247 1.00 97.44 110 LEU A C 1
ATOM 871 O O . LEU A 1 110 ? 0.200 -5.165 -0.036 1.00 97.44 110 LEU A O 1
ATOM 875 N N . ALA A 1 111 ? -0.216 -2.989 0.320 1.00 96.81 111 ALA A N 1
ATOM 876 C CA . ALA A 1 111 ? -1.658 -3.057 0.071 1.00 96.81 111 ALA A CA 1
ATOM 877 C C . ALA A 1 111 ? -2.036 -3.300 -1.405 1.00 96.81 111 ALA A C 1
ATOM 879 O O . ALA A 1 111 ? -3.195 -3.593 -1.708 1.00 96.81 111 ALA A O 1
ATOM 880 N N . CYS A 1 112 ? -1.089 -3.169 -2.341 1.00 96.62 112 CYS A N 1
ATOM 881 C CA . CYS A 1 112 ? -1.332 -3.392 -3.766 1.00 96.62 112 CYS A CA 1
ATOM 882 C C . CYS A 1 112 ? -1.326 -4.871 -4.175 1.00 96.62 112 CYS A C 1
ATOM 884 O O . CYS A 1 112 ? -1.599 -5.149 -5.344 1.00 96.62 112 CYS A O 1
ATOM 886 N N . SER A 1 113 ? -1.051 -5.786 -3.237 1.00 96.19 113 SER A N 1
ATOM 887 C CA . SER A 1 113 ? -1.099 -7.234 -3.465 1.00 96.19 113 SER A CA 1
ATOM 888 C C . SER A 1 113 ? -2.446 -7.661 -4.050 1.00 96.19 113 SER A C 1
ATOM 890 O O . SER A 1 113 ? -3.485 -7.061 -3.765 1.00 96.19 113 SER A O 1
ATOM 892 N N . THR A 1 114 ? -2.437 -8.688 -4.891 1.00 94.25 114 THR A N 1
ATOM 893 C CA . THR A 1 114 ? -3.656 -9.333 -5.400 1.00 94.25 114 THR A CA 1
ATOM 894 C C . THR A 1 114 ? -4.000 -10.614 -4.644 1.00 94.25 114 THR A C 1
ATOM 896 O O . THR A 1 114 ? -5.035 -11.211 -4.919 1.00 94.25 114 THR A O 1
ATOM 899 N N . ASP A 1 115 ? -3.151 -11.030 -3.701 1.00 95.31 115 ASP A N 1
ATOM 900 C CA . ASP A 1 115 ? -3.380 -12.175 -2.823 1.00 95.31 115 ASP A CA 1
ATOM 901 C C . ASP A 1 115 ? -4.311 -11.773 -1.667 1.00 95.31 115 ASP A C 1
ATOM 903 O O . ASP A 1 115 ? -3.963 -10.951 -0.814 1.00 95.31 115 ASP A O 1
ATOM 907 N N . THR A 1 116 ? -5.519 -12.336 -1.658 1.00 94.38 116 THR A N 1
ATOM 908 C CA . THR A 1 116 ? -6.564 -12.033 -0.673 1.00 94.38 116 THR A CA 1
ATOM 909 C C . THR A 1 116 ? -6.210 -12.483 0.737 1.00 94.38 116 THR A C 1
ATOM 911 O O . THR A 1 116 ? -6.575 -11.798 1.694 1.00 94.38 116 THR A O 1
ATOM 914 N N . ASP A 1 117 ? -5.502 -13.602 0.883 1.00 93.94 117 ASP A N 1
ATOM 915 C CA . ASP A 1 117 ? -5.140 -14.146 2.193 1.00 93.94 117 ASP A CA 1
ATOM 916 C C . ASP A 1 117 ? -4.069 -13.280 2.839 1.00 93.94 117 ASP A C 1
ATOM 918 O O . ASP A 1 117 ? -4.188 -12.890 4.003 1.00 93.94 117 ASP A O 1
ATOM 922 N N . LEU A 1 118 ? -3.099 -12.857 2.035 1.00 95.44 118 LEU A N 1
ATOM 923 C CA . LEU A 1 118 ? -2.074 -11.916 2.448 1.00 95.44 118 LEU A CA 1
ATOM 924 C C . LEU A 1 118 ? -2.657 -10.539 2.800 1.00 95.44 118 LEU A C 1
ATOM 926 O O . LEU A 1 118 ? -2.250 -9.927 3.787 1.00 95.44 118 LEU A O 1
ATOM 930 N N . LEU A 1 119 ? -3.642 -10.043 2.042 1.00 96.00 119 LEU A N 1
ATOM 931 C CA . LEU A 1 119 ? -4.337 -8.799 2.395 1.00 96.00 119 LEU A CA 1
ATOM 932 C C . LEU A 1 119 ? -5.118 -8.933 3.710 1.00 96.00 119 LEU A C 1
ATOM 934 O O . LEU A 1 119 ? -5.141 -7.985 4.499 1.00 96.00 119 LEU A O 1
ATOM 938 N N . ARG A 1 120 ? -5.720 -10.098 3.981 1.00 94.62 120 ARG A N 1
ATOM 939 C CA . ARG A 1 120 ? -6.410 -10.377 5.250 1.00 94.62 120 ARG A CA 1
ATOM 940 C C . ARG A 1 120 ? -5.427 -10.392 6.419 1.00 94.62 120 ARG A C 1
ATOM 942 O O . ARG A 1 120 ? -5.669 -9.719 7.421 1.00 94.62 120 ARG A O 1
ATOM 949 N N . GLU A 1 121 ? -4.299 -11.088 6.279 1.00 94.38 121 GLU A N 1
ATOM 950 C CA . GLU A 1 121 ? -3.219 -11.078 7.273 1.00 94.38 121 GLU A CA 1
ATOM 951 C C . GLU A 1 121 ? -2.694 -9.657 7.502 1.00 94.38 121 GLU A C 1
ATOM 953 O O . GLU A 1 121 ? -2.523 -9.224 8.643 1.00 94.38 121 GLU A O 1
ATOM 958 N N . TYR A 1 122 ? -2.525 -8.879 6.434 1.00 95.81 122 TYR A N 1
ATOM 959 C CA . TYR A 1 122 ? -2.051 -7.506 6.531 1.00 95.81 122 TYR A CA 1
ATOM 960 C C . TYR A 1 122 ? -3.010 -6.594 7.314 1.00 95.81 122 TYR A C 1
ATOM 962 O O . TYR A 1 122 ? -2.567 -5.776 8.129 1.00 95.81 122 TYR A O 1
ATOM 970 N N . LEU A 1 123 ? -4.325 -6.766 7.149 1.00 93.31 123 LEU A N 1
ATOM 971 C CA . LEU A 1 123 ? -5.324 -6.070 7.966 1.00 93.31 123 LEU A CA 1
ATOM 972 C C . LEU A 1 123 ? -5.254 -6.487 9.442 1.00 93.31 123 LEU A C 1
ATOM 974 O O . LEU A 1 123 ? -5.317 -5.619 10.316 1.00 93.31 123 LEU A O 1
ATOM 978 N N . ILE A 1 124 ? -5.039 -7.771 9.739 1.00 91.38 124 ILE A N 1
ATOM 979 C CA . ILE A 1 124 ? -4.835 -8.259 11.114 1.00 91.38 124 ILE A CA 1
ATOM 980 C C . ILE A 1 124 ? -3.572 -7.637 11.730 1.00 91.38 124 ILE A C 1
ATOM 982 O O . ILE A 1 124 ? -3.611 -7.133 12.857 1.00 91.38 124 ILE A O 1
ATOM 986 N N . LEU A 1 125 ? -2.465 -7.590 10.983 1.00 92.12 125 LEU A N 1
ATOM 987 C CA . LEU A 1 125 ? -1.232 -6.923 11.413 1.00 92.12 125 LEU A CA 1
ATOM 988 C C . LEU A 1 125 ? -1.476 -5.440 11.712 1.00 92.12 125 LEU A C 1
ATOM 990 O O . LEU A 1 125 ? -0.948 -4.922 12.696 1.00 92.12 125 LEU A O 1
ATOM 994 N N . SER A 1 126 ? -2.308 -4.760 10.918 1.00 90.19 126 SER A N 1
ATOM 995 C CA . SER A 1 126 ? -2.585 -3.327 11.082 1.00 90.19 126 SER A CA 1
ATOM 996 C C . SER A 1 126 ? -3.234 -2.962 12.420 1.00 90.19 126 SER A C 1
ATOM 998 O O . SER A 1 126 ? -3.033 -1.849 12.906 1.00 90.19 126 SER A O 1
ATOM 1000 N N . VAL A 1 127 ? -3.974 -3.889 13.035 1.00 84.00 127 VAL A N 1
ATOM 1001 C CA . VAL A 1 127 ? -4.664 -3.687 14.323 1.00 84.00 127 VAL A CA 1
ATOM 1002 C C . VAL A 1 127 ? -3.954 -4.353 15.505 1.00 84.00 127 VAL A C 1
ATOM 1004 O O . VAL A 1 127 ? -4.402 -4.221 16.651 1.00 84.00 127 VAL A O 1
ATOM 1007 N N . SER A 1 128 ? -2.864 -5.076 15.237 1.00 84.12 128 SER A N 1
ATOM 1008 C CA . SER A 1 128 ? -2.031 -5.721 16.246 1.00 84.12 128 SER A CA 1
ATOM 1009 C C . SER A 1 128 ? -1.020 -4.740 16.838 1.00 84.12 128 SER A C 1
ATOM 1011 O O . SER A 1 128 ? -0.276 -4.080 16.118 1.00 84.12 128 SER A O 1
ATOM 1013 N N . ASN A 1 129 ? -0.923 -4.705 18.168 1.00 78.25 129 ASN A N 1
ATOM 1014 C CA . ASN A 1 129 ? 0.032 -3.848 18.879 1.00 78.25 129 ASN A CA 1
ATOM 1015 C C . ASN A 1 129 ? 1.491 -4.325 18.752 1.00 78.25 129 ASN A C 1
ATOM 1017 O O . ASN A 1 129 ? 2.407 -3.595 19.121 1.00 78.25 129 ASN A O 1
ATOM 1021 N N . THR A 1 130 ? 1.721 -5.547 18.265 1.00 86.06 130 THR A N 1
ATOM 1022 C CA . THR A 1 130 ? 3.059 -6.152 18.161 1.00 86.06 130 THR A CA 1
ATOM 1023 C C . THR A 1 130 ? 3.581 -6.213 16.728 1.00 86.06 130 THR A C 1
ATOM 1025 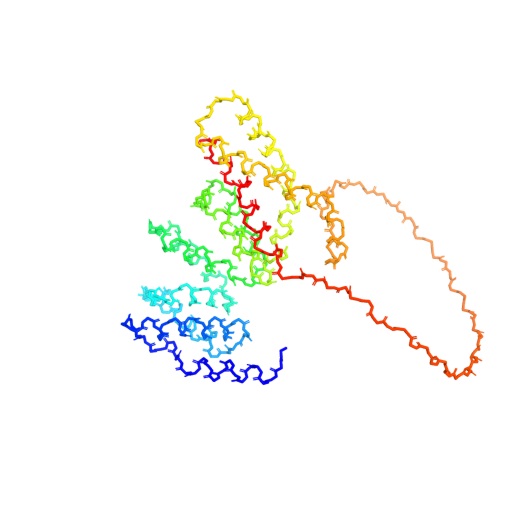O O . THR A 1 130 ? 4.691 -6.690 16.515 1.00 86.06 130 THR A O 1
ATOM 1028 N N . SER A 1 131 ? 2.817 -5.738 15.739 1.00 88.25 131 SER A N 1
ATOM 1029 C CA . SER A 1 131 ? 3.199 -5.816 14.320 1.00 88.25 131 SER A CA 1
ATOM 1030 C C . SER A 1 131 ? 4.275 -4.810 13.907 1.00 88.25 131 SER A C 1
ATOM 1032 O O . SER A 1 131 ? 4.843 -4.928 12.827 1.00 88.25 131 SER A O 1
ATOM 1034 N N . GLY A 1 132 ? 4.534 -3.790 14.730 1.00 87.88 132 GLY A N 1
ATOM 1035 C CA . GLY A 1 132 ? 5.402 -2.664 14.379 1.00 87.88 132 GLY A CA 1
ATOM 1036 C C . GLY A 1 132 ? 4.704 -1.564 13.567 1.00 87.88 132 GLY A C 1
ATOM 1037 O O . GLY A 1 132 ? 5.319 -0.517 13.325 1.00 87.88 132 GLY A O 1
ATOM 1038 N N . ILE A 1 133 ? 3.430 -1.752 13.190 1.00 88.25 133 ILE A N 1
ATOM 1039 C CA . ILE A 1 133 ? 2.600 -0.701 12.589 1.00 88.25 133 ILE A CA 1
ATOM 1040 C C . ILE A 1 133 ? 2.246 0.337 13.650 1.00 88.25 133 ILE A C 1
ATOM 1042 O O . ILE A 1 133 ? 1.810 0.013 14.753 1.00 88.25 133 ILE A O 1
ATOM 1046 N N . ARG A 1 134 ? 2.464 1.614 13.320 1.00 83.38 134 ARG A N 1
ATOM 1047 C CA . ARG A 1 134 ? 2.085 2.716 14.205 1.00 83.38 134 ARG A CA 1
ATOM 1048 C C . ARG A 1 134 ? 0.571 2.851 14.213 1.00 83.38 134 ARG A C 1
ATOM 1050 O O . ARG A 1 134 ? -0.077 2.732 13.180 1.00 83.38 134 ARG A O 1
ATOM 1057 N N . SER A 1 135 ? 0.037 3.234 15.359 1.00 72.50 135 SER A N 1
ATOM 1058 C CA . SER A 1 135 ? -1.383 3.528 15.551 1.00 72.50 135 SER A CA 1
ATOM 1059 C C . SER A 1 135 ? -2.003 4.449 14.495 1.00 72.50 135 SER A C 1
ATOM 1061 O O . SER A 1 135 ? -3.107 4.207 14.014 1.00 72.50 135 SER A O 1
ATOM 1063 N N . GLY A 1 136 ? -1.280 5.504 14.109 1.00 74.38 136 GLY A N 1
ATOM 1064 C CA . GLY A 1 136 ? -1.718 6.436 13.069 1.00 74.38 136 GLY A CA 1
ATOM 1065 C C . GLY A 1 136 ? -1.757 5.822 11.665 1.00 74.38 136 GLY A C 1
ATOM 1066 O O . GLY A 1 136 ? -2.543 6.262 10.827 1.00 74.38 136 GLY A O 1
ATOM 1067 N N . ASP A 1 137 ? -0.967 4.775 11.421 1.00 82.94 137 ASP A N 1
ATOM 1068 C CA . ASP A 1 137 ? -0.812 4.146 10.109 1.00 82.94 137 ASP A CA 1
ATOM 1069 C C . ASP A 1 137 ? -1.867 3.058 9.849 1.00 82.94 137 ASP A C 1
ATOM 1071 O O . ASP A 1 137 ? -2.163 2.779 8.688 1.00 82.94 137 ASP A O 1
ATOM 1075 N N . THR A 1 138 ? -2.491 2.483 10.888 1.00 84.31 138 THR A N 1
ATOM 1076 C CA . THR A 1 138 ? -3.558 1.462 10.769 1.00 84.31 138 THR A CA 1
ATOM 1077 C C . THR A 1 138 ? -4.653 1.884 9.789 1.00 84.31 138 THR A C 1
ATOM 1079 O O . THR A 1 138 ? -5.118 1.112 8.954 1.00 84.31 138 THR A O 1
ATOM 1082 N N . THR A 1 139 ? -5.027 3.157 9.849 1.00 78.94 139 THR A N 1
ATOM 1083 C CA . THR A 1 139 ? -6.069 3.750 9.007 1.00 78.94 139 THR A CA 1
ATOM 1084 C C . THR A 1 139 ? -5.674 3.842 7.541 1.00 78.94 139 THR A C 1
ATOM 1086 O O . THR A 1 139 ? -6.487 3.609 6.645 1.00 78.94 139 THR A O 1
ATOM 1089 N N . THR A 1 140 ? -4.403 4.157 7.310 1.00 85.44 140 THR A N 1
ATOM 1090 C CA . THR A 1 140 ? -3.799 4.245 5.987 1.00 85.44 140 THR A CA 1
ATOM 1091 C C . THR A 1 140 ? -3.730 2.854 5.374 1.00 85.44 140 THR A C 1
ATOM 1093 O O . THR A 1 140 ? -4.110 2.685 4.219 1.00 85.44 140 THR A O 1
ATOM 1096 N N . VAL A 1 141 ? -3.346 1.844 6.161 1.00 92.31 141 VAL A N 1
ATOM 1097 C CA . VAL A 1 141 ? -3.350 0.441 5.727 1.00 92.31 141 VAL A CA 1
ATOM 1098 C C . VAL A 1 141 ? -4.748 0.015 5.290 1.00 92.31 141 VAL A C 1
ATOM 1100 O O . VAL A 1 141 ? -4.917 -0.387 4.141 1.00 92.31 141 VAL A O 1
ATOM 1103 N N . PHE A 1 142 ? -5.758 0.187 6.149 1.00 89.88 142 PHE A N 1
ATOM 1104 C CA . PHE A 1 142 ? -7.138 -0.165 5.807 1.00 89.88 142 PHE A CA 1
ATOM 1105 C C . PHE A 1 142 ? -7.612 0.551 4.534 1.00 89.88 142 PHE A C 1
ATOM 1107 O O . PHE A 1 142 ? -8.147 -0.084 3.630 1.00 89.88 142 PHE A O 1
ATOM 1114 N N . SER A 1 143 ? -7.361 1.859 4.422 1.00 86.44 143 SER A N 1
ATOM 1115 C CA . SER A 1 143 ? -7.783 2.661 3.263 1.00 86.44 143 SER A CA 1
ATOM 1116 C C . SER A 1 143 ? -7.112 2.216 1.963 1.00 86.44 143 SER A C 1
ATOM 1118 O O . SER A 1 143 ? -7.759 2.169 0.915 1.00 86.44 143 SER A O 1
ATOM 1120 N N . ASN A 1 144 ? -5.827 1.865 2.021 1.00 93.38 144 ASN A N 1
ATOM 1121 C CA . ASN A 1 144 ? -5.085 1.380 0.864 1.00 93.38 144 ASN A CA 1
ATOM 1122 C C . ASN A 1 144 ? -5.583 0.000 0.417 1.00 93.38 144 ASN A C 1
ATOM 1124 O O . ASN A 1 144 ? -5.780 -0.206 -0.781 1.00 93.38 144 ASN A O 1
ATOM 1128 N N . VAL A 1 145 ? -5.846 -0.913 1.361 1.00 95.12 145 VAL A N 1
ATOM 1129 C CA . VAL A 1 145 ? -6.426 -2.234 1.059 1.00 95.12 145 VAL A CA 1
ATOM 1130 C C . VAL A 1 145 ? -7.830 -2.071 0.476 1.00 95.12 145 VAL A C 1
ATOM 1132 O O . VAL A 1 145 ? -8.118 -2.631 -0.577 1.00 95.12 145 VAL A O 1
ATOM 1135 N N . ALA A 1 146 ? -8.671 -1.222 1.067 1.00 90.31 146 ALA A N 1
ATOM 1136 C CA . ALA A 1 146 ? -10.029 -0.978 0.583 1.00 90.31 146 ALA A CA 1
ATOM 1137 C C . ALA A 1 146 ? -10.074 -0.295 -0.802 1.00 90.31 146 ALA A C 1
ATOM 1139 O O . ALA A 1 146 ? -11.031 -0.459 -1.553 1.00 90.31 146 ALA A O 1
ATOM 1140 N N . SER A 1 147 ? -9.033 0.464 -1.166 1.00 88.62 147 SER A N 1
ATOM 1141 C CA . SER A 1 147 ? -8.893 1.096 -2.491 1.00 88.62 147 SER A CA 1
ATOM 1142 C C . SER A 1 147 ? -8.367 0.138 -3.570 1.00 88.62 147 SER A C 1
ATOM 1144 O O . SER A 1 147 ? -8.365 0.463 -4.766 1.00 88.62 147 SER A O 1
ATOM 1146 N N . ASN A 1 148 ? -7.896 -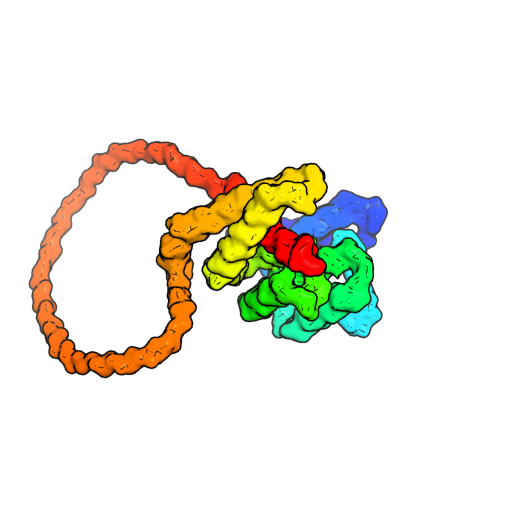1.043 -3.171 1.00 90.06 148 ASN A N 1
ATOM 1147 C CA . ASN A 1 148 ? -7.527 -2.111 -4.081 1.00 90.06 148 ASN A CA 1
ATOM 1148 C C . ASN A 1 148 ? -8.798 -2.824 -4.564 1.00 90.06 148 ASN A C 1
ATOM 1150 O O . ASN A 1 148 ? -9.623 -3.237 -3.767 1.00 90.06 148 ASN A O 1
ATOM 1154 N N . HIS A 1 149 ? -8.944 -3.012 -5.876 1.00 87.19 149 HIS A N 1
ATOM 1155 C CA . HIS A 1 149 ? -10.114 -3.671 -6.467 1.00 87.19 149 HIS A CA 1
ATOM 1156 C C . HIS A 1 149 ? -10.412 -5.077 -5.914 1.00 87.19 149 HIS A C 1
ATOM 1158 O O . HIS A 1 149 ? -11.573 -5.458 -5.870 1.00 87.19 149 HIS A O 1
ATOM 1164 N N . ILE A 1 150 ? -9.383 -5.821 -5.493 1.00 89.50 150 ILE A N 1
ATOM 1165 C CA . ILE A 1 150 ? -9.527 -7.130 -4.837 1.00 89.50 150 ILE A CA 1
ATOM 1166 C C . ILE A 1 150 ? -9.631 -6.948 -3.315 1.00 89.50 150 ILE A C 1
ATOM 1168 O O . ILE A 1 150 ? -10.425 -7.605 -2.654 1.00 89.50 150 ILE A O 1
ATOM 1172 N N . GLY A 1 151 ? -8.860 -6.010 -2.757 1.00 91.38 151 GLY A N 1
ATOM 1173 C CA . GLY A 1 151 ? -8.832 -5.741 -1.320 1.00 91.38 151 GLY A CA 1
ATOM 1174 C C . GLY A 1 151 ? -10.077 -5.047 -0.764 1.00 91.38 151 GLY A C 1
ATOM 1175 O O . GLY A 1 151 ? -10.289 -5.102 0.441 1.00 91.38 151 GLY A O 1
ATOM 1176 N N . ALA A 1 152 ? -10.914 -4.430 -1.602 1.00 88.31 152 ALA A N 1
ATOM 1177 C CA . ALA A 1 152 ? -12.172 -3.805 -1.195 1.00 88.31 152 ALA A CA 1
ATOM 1178 C C . ALA A 1 152 ? -13.088 -4.802 -0.477 1.00 88.31 152 ALA A C 1
ATOM 1180 O O . ALA A 1 152 ? -13.598 -4.508 0.603 1.00 88.31 152 ALA A O 1
ATOM 1181 N N . GLU A 1 153 ? -13.216 -5.997 -1.050 1.00 85.88 153 GLU A N 1
ATOM 1182 C CA . GLU A 1 153 ? -14.008 -7.086 -0.489 1.00 85.88 153 GLU A CA 1
ATOM 1183 C C . GLU A 1 153 ? -13.384 -7.616 0.810 1.00 85.88 153 GLU A C 1
ATOM 1185 O O . GLU A 1 153 ? -14.046 -7.712 1.839 1.00 85.88 153 GLU A O 1
ATOM 1190 N N . VAL A 1 154 ? -12.066 -7.840 0.813 1.00 91.69 154 VAL A N 1
ATOM 1191 C CA . VAL A 1 154 ? -11.323 -8.284 2.007 1.00 91.69 154 VAL A CA 1
ATOM 1192 C C . VAL A 1 154 ? -11.457 -7.282 3.163 1.00 91.69 154 VAL A C 1
ATOM 1194 O O . VAL A 1 154 ? -11.650 -7.670 4.314 1.00 91.69 154 VAL A O 1
ATOM 1197 N N . ALA A 1 155 ? -11.381 -5.983 2.870 1.00 88.69 155 ALA A N 1
ATOM 1198 C CA . ALA A 1 155 ? -11.542 -4.920 3.856 1.00 88.69 155 ALA A CA 1
ATOM 1199 C C . ALA A 1 155 ? -12.975 -4.846 4.397 1.00 88.69 155 ALA A C 1
ATOM 1201 O O . ALA A 1 155 ? -13.160 -4.619 5.596 1.00 88.69 155 ALA A O 1
ATOM 1202 N N . LEU A 1 156 ? -13.978 -5.056 3.539 1.00 83.38 156 LEU A N 1
ATOM 1203 C CA . LEU A 1 156 ? -15.376 -5.120 3.950 1.00 83.38 156 LEU A CA 1
ATOM 1204 C C . LEU A 1 156 ? -15.617 -6.309 4.886 1.00 83.38 156 LEU A C 1
ATOM 1206 O O . LEU A 1 156 ? -16.134 -6.113 5.985 1.00 83.38 156 LEU A O 1
ATOM 1210 N N . GLN A 1 157 ? -15.167 -7.507 4.511 1.00 86.50 157 GLN A N 1
ATOM 1211 C CA . GLN A 1 157 ? -15.267 -8.708 5.348 1.00 86.50 157 GLN A CA 1
ATOM 1212 C C . GLN A 1 157 ? -14.576 -8.518 6.697 1.00 86.50 157 GLN A C 1
ATOM 1214 O O . GLN A 1 157 ? -15.155 -8.804 7.744 1.00 86.50 157 GLN A O 1
ATOM 1219 N N . PHE A 1 158 ? -13.362 -7.963 6.694 1.00 86.56 158 PHE A N 1
ATOM 1220 C CA . PHE A 1 158 ? -12.637 -7.654 7.923 1.00 86.56 158 PHE A CA 1
ATOM 1221 C C . PHE A 1 158 ? -13.436 -6.714 8.833 1.00 86.56 158 PHE A C 1
ATOM 1223 O O . PHE A 1 158 ? -13.498 -6.920 10.047 1.00 86.56 158 PHE A O 1
ATOM 1230 N N . LEU A 1 159 ? -14.069 -5.692 8.257 1.00 82.12 159 LEU A N 1
ATOM 1231 C CA . LEU A 1 159 ? -14.888 -4.747 9.002 1.00 82.12 159 LEU A CA 1
ATOM 1232 C C . LEU A 1 159 ? -16.141 -5.406 9.589 1.00 82.12 159 LEU A C 1
ATOM 1234 O O . LEU A 1 159 ? -16.444 -5.182 10.761 1.00 82.12 159 LEU A O 1
ATOM 1238 N N . ILE A 1 160 ? -16.845 -6.226 8.808 1.00 79.62 160 ILE A N 1
ATOM 1239 C CA . ILE A 1 160 ? -18.040 -6.935 9.274 1.00 79.62 160 ILE A CA 1
ATOM 1240 C C . ILE A 1 160 ? -17.676 -7.915 10.396 1.00 79.62 160 ILE A C 1
ATOM 1242 O O . ILE A 1 160 ? -18.314 -7.894 11.450 1.00 79.62 160 ILE A O 1
ATOM 1246 N N . ALA A 1 161 ? -16.605 -8.694 10.238 1.00 84.06 161 ALA A N 1
ATOM 1247 C CA . ALA A 1 161 ? -16.153 -9.652 11.247 1.00 84.06 161 ALA A CA 1
ATOM 1248 C C . ALA A 1 161 ? -15.750 -8.979 12.573 1.00 84.06 161 ALA A C 1
ATOM 1250 O O . ALA A 1 161 ? -15.959 -9.534 13.648 1.00 84.06 161 ALA A O 1
ATOM 1251 N N . ASN A 1 162 ? -15.217 -7.753 12.524 1.00 80.94 162 ASN A N 1
ATOM 1252 C CA . ASN A 1 162 ? -14.680 -7.060 13.703 1.00 80.94 162 ASN A CA 1
ATOM 1253 C C . ASN A 1 162 ? -15.587 -5.943 14.254 1.00 80.94 162 ASN A C 1
ATOM 1255 O O . ASN A 1 162 ? -15.213 -5.266 15.216 1.00 80.94 162 ASN A O 1
ATOM 1259 N N . HIS A 1 163 ? -16.777 -5.733 13.683 1.00 74.62 163 HIS A N 1
ATOM 1260 C CA . HIS A 1 163 ? -17.651 -4.608 14.037 1.00 74.62 163 HIS A CA 1
ATOM 1261 C C . HIS A 1 163 ? -18.020 -4.551 15.537 1.00 74.62 163 HIS A C 1
ATOM 1263 O O . HIS A 1 163 ? -18.103 -3.455 16.088 1.00 74.62 163 HIS A O 1
ATOM 1269 N N . THR A 1 164 ? -18.196 -5.690 16.225 1.00 78.06 164 THR A N 1
ATOM 1270 C CA . THR A 1 164 ? -18.511 -5.749 17.670 1.00 78.06 164 THR A CA 1
ATOM 1271 C C . THR A 1 164 ? -17.355 -5.254 18.534 1.00 78.06 164 THR A C 1
ATOM 1273 O O . THR A 1 164 ? -17.552 -4.475 19.466 1.00 78.06 164 THR A O 1
ATOM 1276 N N . ALA A 1 165 ? -16.126 -5.658 18.209 1.00 77.62 165 ALA A N 1
ATOM 1277 C CA . ALA A 1 165 ? -14.929 -5.191 18.899 1.00 77.62 165 ALA A CA 1
ATOM 1278 C C . ALA A 1 165 ? -14.708 -3.687 18.670 1.00 77.62 165 ALA A C 1
ATOM 1280 O O . ALA A 1 165 ? -14.294 -2.966 19.582 1.00 77.62 165 ALA A O 1
ATOM 1281 N N . ILE A 1 166 ? -15.024 -3.203 17.464 1.00 72.50 166 ILE A N 1
ATOM 1282 C CA . ILE A 1 166 ? -14.997 -1.775 17.131 1.00 72.50 166 ILE A CA 1
ATOM 1283 C C . ILE A 1 166 ? -16.057 -1.022 17.952 1.00 72.50 166 ILE A C 1
ATOM 1285 O O . ILE A 1 166 ? -15.723 -0.008 18.562 1.00 72.50 166 ILE A O 1
ATOM 1289 N N . LEU A 1 167 ? -17.289 -1.539 18.046 1.00 70.88 167 LEU A N 1
ATOM 1290 C CA . LEU A 1 167 ? -18.379 -0.988 18.871 1.00 70.88 167 LEU A CA 1
ATOM 1291 C C . LEU A 1 167 ? -17.968 -0.815 20.331 1.00 70.88 167 LEU A C 1
ATOM 1293 O O . LEU A 1 167 ? -17.992 0.303 20.846 1.00 70.88 167 LEU A O 1
ATOM 1297 N N . ALA A 1 168 ? -17.512 -1.893 20.968 1.00 74.12 168 ALA A N 1
ATOM 1298 C CA . ALA A 1 168 ? -17.101 -1.866 22.370 1.00 74.12 168 ALA A CA 1
ATOM 1299 C C . ALA A 1 168 ? -16.008 -0.812 22.625 1.00 74.12 168 ALA A C 1
ATOM 1301 O O . ALA A 1 168 ? -15.977 -0.146 23.665 1.00 74.12 168 ALA A O 1
ATOM 1302 N N . LYS A 1 169 ? -15.107 -0.615 21.654 1.00 72.38 169 LYS A N 1
ATOM 1303 C CA . LYS A 1 169 ? -14.060 0.399 21.773 1.00 72.38 169 LYS A CA 1
ATOM 1304 C C . LYS A 1 169 ? -14.611 1.818 21.648 1.00 72.38 169 LYS A C 1
ATOM 1306 O O . LYS A 1 169 ? -14.202 2.682 22.421 1.00 72.38 169 LYS A O 1
ATOM 1311 N N . VAL A 1 170 ? -15.534 2.058 20.721 1.00 70.62 170 VAL A N 1
ATOM 1312 C CA . VAL A 1 170 ? -16.201 3.360 20.549 1.00 70.62 170 VAL A CA 1
ATOM 1313 C C . VAL A 1 170 ? -16.973 3.749 21.807 1.00 70.62 170 VAL A C 1
ATOM 1315 O O . VAL A 1 170 ? -16.869 4.893 22.251 1.00 70.62 170 VAL A O 1
ATOM 1318 N N . GLU A 1 171 ? -17.671 2.807 22.437 1.00 75.62 171 GLU A N 1
ATOM 1319 C CA . GLU A 1 171 ? -18.373 3.035 23.706 1.00 75.62 171 GLU A CA 1
ATOM 1320 C C . GLU A 1 171 ? -17.407 3.449 24.824 1.00 75.62 171 GLU A C 1
ATOM 1322 O O . GLU A 1 171 ? -17.613 4.472 25.479 1.00 75.62 171 GLU A O 1
ATOM 1327 N N . SER A 1 172 ? -16.298 2.717 24.987 1.00 75.44 172 SER A N 1
ATOM 1328 C CA . SER A 1 172 ? -15.251 3.038 25.971 1.00 75.44 172 SER A CA 1
ATOM 1329 C C . SER A 1 172 ? -14.675 4.446 25.778 1.00 75.44 172 SER A C 1
ATOM 1331 O O . SER A 1 172 ? -14.457 5.176 26.744 1.00 75.44 172 SER A O 1
ATOM 1333 N N . LEU A 1 173 ? -14.459 4.850 24.529 1.00 71.38 173 LEU A N 1
ATOM 1334 C CA . LEU A 1 173 ? -13.925 6.167 24.188 1.00 71.38 173 LEU A CA 1
ATOM 1335 C C . LEU A 1 173 ? -14.933 7.289 24.396 1.00 71.38 173 LEU A C 1
ATOM 1337 O O . LEU A 1 173 ? -14.558 8.382 24.813 1.00 71.38 173 LEU A O 1
ATOM 1341 N N . THR A 1 174 ? -16.208 7.010 24.144 1.00 74.38 174 THR A N 1
ATOM 1342 C CA . THR A 1 174 ? -17.307 7.939 24.422 1.00 74.38 174 THR A CA 1
ATOM 1343 C C . THR A 1 174 ? -17.410 8.208 25.921 1.00 74.38 174 THR A C 1
ATOM 1345 O O . THR A 1 174 ? -17.533 9.360 26.333 1.00 74.38 174 THR A O 1
ATOM 1348 N N . ALA A 1 175 ? -17.291 7.161 26.743 1.00 77.56 175 ALA A N 1
ATOM 1349 C CA . ALA A 1 175 ? -17.287 7.289 28.197 1.00 77.56 175 ALA A CA 1
ATOM 1350 C C . ALA A 1 175 ? -16.092 8.116 28.701 1.00 77.56 175 ALA A C 1
ATOM 1352 O O . ALA A 1 175 ? -16.262 8.969 29.569 1.00 77.56 175 ALA A O 1
ATOM 1353 N N . LEU A 1 176 ? -14.905 7.918 28.118 1.00 71.94 176 LEU A N 1
ATOM 1354 C CA . LEU A 1 176 ? -13.714 8.701 28.452 1.00 71.94 176 LEU A CA 1
ATOM 1355 C C . LEU A 1 176 ? -13.837 10.171 28.014 1.00 71.94 176 LEU A C 1
ATOM 1357 O O . LEU A 1 176 ? -13.468 11.070 28.759 1.00 71.94 176 LEU A O 1
ATOM 1361 N N . ALA A 1 177 ? -14.399 10.445 26.833 1.00 70.62 177 ALA A N 1
ATOM 1362 C CA . ALA A 1 177 ? -14.670 11.818 26.397 1.00 70.62 177 ALA A CA 1
ATOM 1363 C C . ALA A 1 177 ? -15.632 12.537 27.361 1.00 70.62 177 ALA A C 1
ATOM 1365 O O . ALA A 1 177 ? -15.467 13.719 27.661 1.00 70.62 177 ALA A O 1
ATOM 1366 N N . ALA A 1 178 ? -16.627 11.808 27.874 1.00 75.69 178 ALA A N 1
ATOM 1367 C CA . ALA A 1 178 ? -17.614 12.327 28.810 1.00 75.69 178 ALA A CA 1
ATOM 1368 C C . ALA A 1 178 ? -17.076 12.517 30.241 1.00 75.69 178 ALA A C 1
ATOM 1370 O O . ALA A 1 178 ? -17.682 13.270 31.003 1.00 75.69 178 ALA A O 1
ATOM 1371 N N . SER A 1 179 ? -15.957 11.880 30.618 1.00 77.94 179 SER A N 1
ATOM 1372 C CA . SER A 1 179 ? -15.398 11.998 31.974 1.00 77.94 179 SER A CA 1
ATOM 1373 C C . SER A 1 179 ? -14.745 13.357 32.247 1.00 77.94 179 SER A C 1
ATOM 1375 O O . SER A 1 179 ? -14.537 13.713 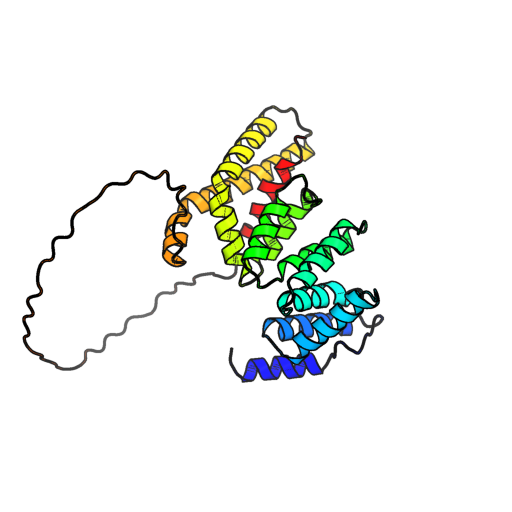33.405 1.00 77.94 179 SER A O 1
ATOM 1377 N N . GLY A 1 180 ? -14.443 14.139 31.202 1.00 72.00 180 GLY A N 1
ATOM 1378 C CA . GLY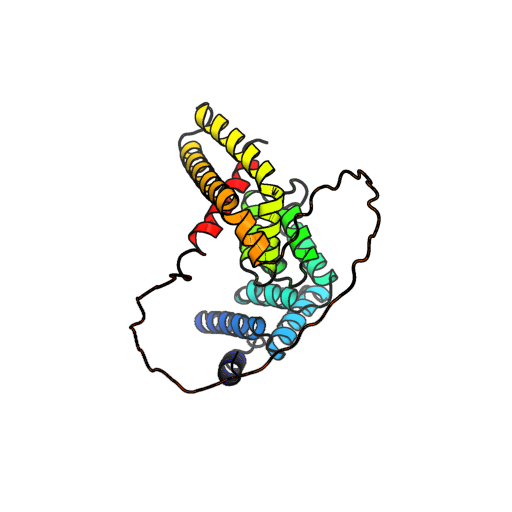 A 1 180 ? -13.774 15.438 31.328 1.00 72.00 180 GLY A CA 1
ATOM 1379 C C . GLY A 1 180 ? -12.282 15.340 31.669 1.00 72.00 180 GLY A C 1
ATOM 1380 O O . GLY A 1 180 ? -11.665 16.346 32.005 1.00 72.00 180 GLY A O 1
ATOM 1381 N N . GLU A 1 181 ? -11.696 14.145 31.571 1.00 70.38 181 GLU A N 1
ATOM 1382 C CA . GLU A 1 181 ? -10.311 13.840 31.964 1.00 70.38 181 GLU A CA 1
ATOM 1383 C C . GLU A 1 181 ? -9.280 14.127 30.853 1.00 70.38 181 GLU A C 1
ATOM 1385 O O . GLU A 1 181 ? -8.096 13.828 30.986 1.00 70.38 181 GLU A O 1
ATOM 1390 N N . ILE A 1 182 ? -9.721 14.725 29.741 1.00 71.50 182 ILE A N 1
ATOM 1391 C CA . ILE A 1 182 ? -8.924 14.943 28.531 1.00 71.50 182 ILE A CA 1
ATOM 1392 C C . ILE A 1 182 ? -8.843 16.439 28.178 1.00 71.50 182 ILE A C 1
ATOM 1394 O O . ILE A 1 182 ? -9.821 17.173 28.311 1.00 71.50 182 ILE A O 1
ATOM 1398 N N . ASP A 1 183 ? -7.684 16.881 27.671 1.00 74.00 183 ASP A N 1
ATOM 1399 C CA . ASP A 1 183 ? -7.467 18.245 27.171 1.00 74.00 183 ASP A CA 1
ATOM 1400 C C . ASP A 1 183 ? -8.487 18.666 26.091 1.00 74.00 183 ASP A C 1
ATOM 1402 O O . ASP A 1 183 ? -8.932 17.866 25.266 1.00 74.00 183 ASP A O 1
ATOM 1406 N N . SER A 1 184 ? -8.816 19.958 26.054 1.00 69.38 184 SER A N 1
ATOM 1407 C CA . SER A 1 184 ? -9.805 20.543 25.140 1.00 69.38 184 SER A CA 1
ATOM 1408 C C . SER A 1 184 ? -9.568 20.265 23.644 1.00 69.38 184 SER A C 1
ATOM 1410 O O . SER A 1 184 ? -10.537 20.030 22.915 1.00 69.38 184 SER A O 1
ATOM 1412 N N . GLN A 1 185 ? -8.314 20.251 23.169 1.00 60.03 185 GLN A N 1
ATOM 1413 C CA . GLN A 1 185 ? -7.996 19.955 21.762 1.00 60.03 185 GLN A CA 1
ATOM 1414 C C . GLN A 1 185 ? -8.157 18.469 21.441 1.00 60.03 185 GLN A C 1
ATOM 1416 O O . GLN A 1 185 ? -8.569 18.086 20.342 1.00 60.03 185 GLN A O 1
ATOM 1421 N N . LEU A 1 186 ? -7.856 17.619 22.419 1.00 64.19 186 LEU A N 1
ATOM 1422 C CA . LEU A 1 186 ? -7.996 16.180 22.282 1.00 64.19 186 LEU A CA 1
ATOM 1423 C C . LEU A 1 186 ? -9.471 15.757 22.403 1.00 64.19 186 LEU A C 1
ATOM 1425 O O . LEU A 1 186 ? -9.895 14.844 21.699 1.00 64.19 186 LEU A O 1
ATOM 1429 N N . ASN A 1 187 ? -10.285 16.490 23.171 1.00 70.31 187 ASN A N 1
ATOM 1430 C CA . ASN A 1 187 ? -11.725 16.258 23.296 1.00 70.31 187 ASN A CA 1
ATOM 1431 C C . ASN A 1 187 ? -12.489 16.485 21.975 1.00 70.31 187 ASN A C 1
ATOM 1433 O O . ASN A 1 187 ? -13.331 15.675 21.597 1.00 70.31 187 ASN A O 1
ATOM 1437 N N . SER A 1 188 ? -12.175 17.544 21.218 1.00 69.44 188 SER A N 1
ATOM 1438 C CA . SER A 1 188 ? -12.831 17.803 19.921 1.00 69.44 188 SER A CA 1
ATOM 1439 C C . SER A 1 188 ? -12.448 16.772 18.848 1.00 69.44 188 SER A C 1
ATOM 1441 O O . SER A 1 188 ? -13.292 16.341 18.053 1.00 69.44 188 SER A O 1
ATOM 1443 N N . THR A 1 189 ? -11.191 16.322 18.868 1.00 69.00 189 THR A N 1
ATOM 1444 C CA . THR A 1 189 ? -10.685 15.249 18.000 1.00 69.00 189 THR A CA 1
ATOM 1445 C C . THR A 1 189 ? -11.355 13.915 18.336 1.00 69.00 189 THR A C 1
ATOM 1447 O O . THR A 1 189 ? -11.830 13.212 17.442 1.00 69.00 189 THR A O 1
ATOM 1450 N N . LEU A 1 190 ? -11.473 13.597 19.628 1.00 68.31 190 LEU A N 1
ATOM 1451 C CA . LEU A 1 190 ? -12.126 12.388 20.122 1.00 68.31 190 LEU A CA 1
ATOM 1452 C C . LEU A 1 190 ? -13.629 12.372 19.813 1.00 68.31 190 LEU A C 1
ATOM 1454 O O . LEU A 1 190 ? -14.141 11.372 19.315 1.00 68.31 190 LEU A O 1
ATOM 1458 N N . ALA A 1 191 ? -14.330 13.488 20.020 1.00 71.31 191 ALA A N 1
ATOM 1459 C CA . ALA A 1 191 ? -15.752 13.611 19.701 1.00 71.31 191 ALA A CA 1
ATOM 1460 C C . ALA A 1 191 ? -16.028 13.419 18.199 1.00 71.31 191 ALA A C 1
ATOM 1462 O O . ALA A 1 191 ? -16.987 12.741 17.813 1.00 71.31 191 ALA A O 1
ATOM 1463 N N . SER A 1 192 ? -15.157 13.969 17.346 1.00 72.56 192 SER A N 1
ATOM 1464 C CA . SER A 1 192 ? -15.227 13.776 15.894 1.00 72.56 192 SER A CA 1
ATOM 1465 C C . SER A 1 192 ? -15.018 12.308 15.522 1.00 72.56 192 SER A C 1
ATOM 1467 O O . SER A 1 192 ? -15.776 11.771 14.712 1.00 72.56 192 SER A O 1
ATOM 1469 N N . ALA A 1 193 ? -14.047 11.637 16.147 1.00 65.12 193 ALA A N 1
ATOM 1470 C CA . ALA A 1 193 ? -13.773 10.218 15.939 1.00 65.12 193 ALA A CA 1
ATOM 1471 C C . ALA A 1 193 ? -14.948 9.320 16.356 1.00 65.12 193 ALA A C 1
ATOM 1473 O O . ALA A 1 193 ? -15.377 8.473 15.573 1.00 65.12 193 ALA A O 1
ATOM 1474 N N . VAL A 1 194 ? -15.516 9.548 17.543 1.00 73.25 194 VAL A N 1
ATOM 1475 C CA . VAL A 1 194 ? -16.661 8.795 18.084 1.00 73.25 194 VAL A CA 1
ATOM 1476 C C . VAL A 1 194 ? -17.897 8.947 17.202 1.00 73.25 194 VAL A C 1
ATOM 1478 O O . VAL A 1 194 ? -18.465 7.950 16.761 1.00 73.25 194 VAL A O 1
ATOM 1481 N N . THR A 1 195 ? -18.286 10.185 16.882 1.00 74.75 195 THR A N 1
ATOM 1482 C CA . THR A 1 195 ? -19.466 10.471 16.038 1.00 74.75 195 THR A CA 1
ATOM 1483 C C . THR A 1 195 ? -19.368 9.759 14.693 1.00 74.75 195 THR A C 1
ATOM 1485 O O . THR A 1 195 ? -20.340 9.260 14.125 1.00 74.75 195 THR A O 1
ATOM 1488 N N . THR A 1 196 ? -18.152 9.725 14.175 1.00 67.00 196 THR A N 1
ATOM 1489 C CA . THR A 1 196 ? -17.829 9.134 12.896 1.00 67.00 196 THR A CA 1
ATOM 1490 C C . THR A 1 196 ? -17.881 7.608 12.948 1.00 67.00 196 THR A C 1
ATOM 1492 O O . THR A 1 196 ? -18.508 6.986 12.090 1.00 67.00 196 THR A O 1
ATOM 1495 N N . ALA A 1 197 ? -17.280 7.008 13.973 1.00 69.56 197 ALA A N 1
ATOM 1496 C CA . ALA A 1 197 ? -17.337 5.573 14.200 1.00 69.56 197 ALA A CA 1
ATOM 1497 C C . ALA A 1 197 ? -18.785 5.096 14.362 1.00 69.56 197 ALA A C 1
ATOM 1499 O O . ALA A 1 197 ? -19.188 4.141 13.704 1.00 69.56 197 ALA A O 1
ATOM 1500 N N . GLN A 1 198 ? -19.593 5.830 15.132 1.00 74.25 198 GLN A N 1
ATOM 1501 C CA . GLN A 1 198 ? -21.017 5.549 15.303 1.00 74.25 198 GLN A CA 1
ATOM 1502 C C . GLN A 1 198 ? -21.766 5.548 13.967 1.00 74.25 198 GLN A C 1
ATOM 1504 O O . GLN A 1 198 ? -22.608 4.686 13.728 1.00 74.25 198 GLN A O 1
ATOM 1509 N N . ARG A 1 199 ? -21.441 6.479 13.061 1.00 76.44 199 ARG A N 1
ATOM 1510 C CA . ARG A 1 199 ? -22.040 6.520 11.721 1.00 76.44 199 ARG A CA 1
ATOM 1511 C C . ARG A 1 199 ? -21.705 5.270 10.910 1.00 76.44 199 ARG A C 1
ATOM 1513 O O . ARG A 1 199 ? -22.602 4.704 10.296 1.00 76.44 199 ARG A O 1
ATOM 1520 N N . ASN A 1 200 ? -20.445 4.840 10.919 1.00 69.69 200 ASN A N 1
ATOM 1521 C CA . ASN A 1 200 ? -20.029 3.639 10.190 1.00 69.69 200 ASN A CA 1
ATOM 1522 C C . ASN A 1 200 ? -20.675 2.380 10.784 1.00 69.69 200 ASN A C 1
ATOM 1524 O O . ASN A 1 200 ? -21.087 1.493 10.048 1.00 69.69 200 ASN A O 1
ATOM 1528 N N . LEU A 1 201 ? -20.801 2.318 12.109 1.00 76.81 201 LEU A N 1
ATOM 1529 C CA . LEU A 1 201 ? -21.415 1.193 12.812 1.00 76.81 201 LEU A CA 1
ATOM 1530 C C . LEU A 1 201 ? -22.915 1.097 12.544 1.00 76.81 201 LEU A C 1
ATOM 1532 O O . LEU A 1 201 ? -23.408 0.019 12.225 1.00 76.81 201 LEU A O 1
ATOM 1536 N N . ASN A 1 202 ? -23.622 2.227 12.582 1.00 82.19 202 ASN A N 1
ATOM 1537 C CA . ASN A 1 202 ? -25.026 2.282 12.184 1.00 82.19 202 ASN A CA 1
ATOM 1538 C C . ASN A 1 202 ? -25.196 1.868 10.716 1.00 82.19 202 ASN A C 1
ATOM 1540 O O . ASN A 1 202 ? -26.150 1.177 10.387 1.00 82.19 202 ASN A O 1
ATOM 1544 N N . TRP A 1 203 ? -24.271 2.263 9.836 1.00 82.44 203 TRP A N 1
ATOM 1545 C CA . TRP A 1 203 ? -24.287 1.843 8.436 1.00 82.44 203 TRP A CA 1
ATOM 1546 C C . TRP A 1 203 ? -24.126 0.321 8.304 1.00 82.44 203 TRP A C 1
ATOM 1548 O O . TRP A 1 203 ? -24.954 -0.311 7.660 1.00 82.44 203 TRP A O 1
ATOM 1558 N N . ILE A 1 204 ? -23.141 -0.290 8.972 1.00 77.81 204 ILE A N 1
ATOM 1559 C CA . ILE A 1 204 ? -22.968 -1.755 8.958 1.00 77.81 204 ILE A CA 1
ATOM 1560 C C . ILE A 1 204 ? -24.222 -2.448 9.495 1.00 77.81 204 ILE A C 1
ATOM 1562 O O . ILE A 1 204 ? -24.678 -3.410 8.897 1.00 77.81 204 ILE A O 1
ATOM 1566 N N . ALA A 1 205 ? -24.803 -1.963 10.593 1.00 81.75 205 ALA A N 1
ATOM 1567 C CA . ALA A 1 205 ? -26.017 -2.549 11.162 1.00 81.75 205 ALA A CA 1
ATOM 1568 C C . ALA A 1 205 ? -27.219 -2.507 10.201 1.00 81.75 205 ALA A C 1
ATOM 1570 O O . ALA A 1 205 ? -28.103 -3.346 10.313 1.00 81.75 205 ALA A O 1
ATOM 1571 N N . LEU A 1 206 ? -27.254 -1.540 9.279 1.00 83.81 206 LEU A N 1
ATOM 1572 C CA . LEU A 1 206 ? -28.330 -1.389 8.300 1.00 83.81 206 LEU A CA 1
ATOM 1573 C C . LEU A 1 206 ? -28.103 -2.193 7.020 1.00 83.81 206 LEU A C 1
ATOM 1575 O O . LEU A 1 206 ? -29.069 -2.688 6.459 1.00 83.81 206 LEU A O 1
ATOM 1579 N N . TYR A 1 207 ? -26.859 -2.279 6.545 1.00 81.56 207 TYR A N 1
ATOM 1580 C CA . TYR A 1 207 ? -26.556 -2.809 5.210 1.00 81.56 207 TYR A CA 1
ATOM 1581 C C . TYR A 1 207 ? -25.810 -4.142 5.225 1.00 81.56 207 TYR A C 1
ATOM 1583 O O . TYR A 1 207 ? -25.525 -4.672 4.159 1.00 81.56 207 TYR A O 1
ATOM 1591 N N . ARG A 1 208 ? -25.455 -4.684 6.397 1.00 81.19 208 ARG A N 1
ATOM 1592 C CA . ARG A 1 208 ? -24.733 -5.959 6.513 1.00 81.19 208 ARG A CA 1
ATOM 1593 C C . ARG A 1 208 ? -25.405 -7.061 5.699 1.00 81.19 208 ARG A C 1
ATOM 1595 O O . ARG A 1 208 ? -24.755 -7.631 4.833 1.00 81.19 208 ARG A O 1
ATOM 1602 N N . ASP A 1 209 ? -26.659 -7.360 6.011 1.00 83.38 209 ASP A N 1
ATOM 1603 C CA . ASP A 1 209 ? -27.342 -8.540 5.478 1.00 83.38 209 ASP A CA 1
ATOM 1604 C C . ASP A 1 209 ? -27.531 -8.401 3.959 1.00 83.38 209 ASP A C 1
ATOM 1606 O O . ASP A 1 209 ? -27.229 -9.326 3.210 1.00 83.38 209 ASP A O 1
ATOM 1610 N N . ASP A 1 210 ? -27.877 -7.193 3.496 1.00 81.50 210 ASP A N 1
ATOM 1611 C CA . ASP A 1 210 ? -27.954 -6.848 2.070 1.00 81.50 210 ASP A CA 1
ATOM 1612 C C . ASP A 1 210 ? -26.610 -7.054 1.347 1.00 81.50 210 ASP A C 1
ATOM 1614 O O . ASP A 1 210 ? -26.574 -7.468 0.188 1.00 81.50 210 ASP A O 1
ATOM 1618 N N . LEU A 1 211 ? -25.485 -6.745 2.005 1.00 77.44 211 LEU A N 1
ATOM 1619 C CA . LEU A 1 211 ? -24.148 -6.951 1.441 1.00 77.44 211 LEU A CA 1
ATOM 1620 C C . LEU A 1 211 ? -23.791 -8.437 1.396 1.00 77.44 211 LEU A C 1
ATOM 1622 O O . LEU A 1 211 ? -23.261 -8.877 0.378 1.00 77.44 211 LEU A O 1
ATOM 1626 N N . TYR A 1 212 ? -24.098 -9.209 2.443 1.00 77.88 212 TYR A N 1
ATOM 1627 C CA . TYR A 1 212 ? -23.921 -10.665 2.426 1.00 77.88 212 TYR A CA 1
ATOM 1628 C C . TYR A 1 212 ? -24.706 -11.300 1.280 1.00 77.88 212 TYR A C 1
ATOM 1630 O O . TYR A 1 212 ? -24.148 -12.089 0.518 1.00 77.88 212 TYR A O 1
ATOM 1638 N N . GLU A 1 213 ? -25.960 -10.886 1.091 1.00 83.25 213 GLU A N 1
ATOM 1639 C CA . GLU A 1 213 ? -26.801 -11.351 -0.011 1.00 83.25 213 GLU A CA 1
ATOM 1640 C C . GLU A 1 213 ? -26.238 -10.930 -1.379 1.00 83.25 213 GLU A C 1
ATOM 1642 O O . GLU A 1 213 ? -26.084 -11.767 -2.270 1.00 83.25 213 GLU A O 1
ATOM 1647 N N . TYR A 1 214 ? -25.883 -9.652 -1.557 1.00 80.00 214 TYR A N 1
ATOM 1648 C CA . TYR A 1 214 ? -25.386 -9.123 -2.832 1.00 80.00 214 TYR A CA 1
ATOM 1649 C C . TYR A 1 214 ? -24.050 -9.745 -3.260 1.00 80.00 2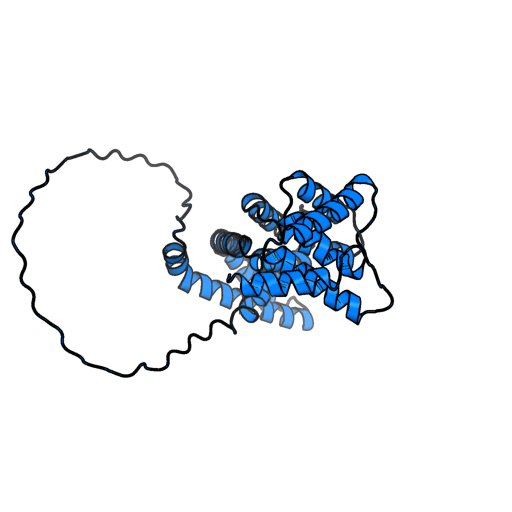14 TYR A C 1
ATOM 1651 O O . TYR A 1 214 ? -23.850 -10.026 -4.445 1.00 80.00 214 TYR A O 1
ATOM 1659 N N . TYR A 1 215 ? -23.131 -9.945 -2.313 1.00 72.75 215 TYR A N 1
ATOM 1660 C CA . TYR A 1 215 ? -21.808 -10.518 -2.574 1.00 72.75 215 TYR A CA 1
ATOM 1661 C C . TYR A 1 215 ? -21.773 -12.049 -2.456 1.00 72.75 215 TYR A C 1
ATOM 1663 O O . TYR A 1 215 ? -20.754 -12.650 -2.796 1.00 72.75 215 TYR A O 1
ATOM 1671 N N . GLY A 1 216 ? -22.873 -12.690 -2.041 1.00 76.94 216 GLY A N 1
ATOM 1672 C CA . GLY A 1 216 ? -22.953 -14.143 -1.866 1.00 76.94 216 GLY A CA 1
ATOM 1673 C C . GLY A 1 216 ? -21.988 -14.662 -0.801 1.00 76.94 216 GLY A C 1
ATOM 1674 O O . GLY A 1 216 ? -21.393 -15.724 -0.973 1.00 76.94 216 GLY A O 1
ATOM 1675 N N . LEU A 1 217 ? -21.780 -13.878 0.255 1.00 73.38 217 LEU A N 1
ATOM 1676 C CA . LEU A 1 217 ? -20.909 -14.228 1.369 1.00 73.38 217 LEU A CA 1
ATOM 1677 C C . LEU A 1 217 ? -21.703 -15.088 2.357 1.00 73.38 217 LEU A C 1
ATOM 1679 O O . LEU A 1 217 ? -22.857 -14.785 2.656 1.00 73.38 217 LEU A O 1
ATOM 1683 N N . GLU A 1 218 ? -21.095 -16.153 2.867 1.00 68.12 218 GLU A N 1
ATOM 1684 C CA . GLU A 1 218 ? -21.679 -16.950 3.946 1.00 68.12 218 GLU A CA 1
ATOM 1685 C C . GLU A 1 218 ? -21.265 -16.344 5.292 1.00 68.12 218 GLU A C 1
ATOM 1687 O O . GLU A 1 218 ? -20.130 -15.881 5.456 1.00 68.12 218 GLU A O 1
ATOM 1692 N N . ASP A 1 219 ? -22.178 -16.334 6.263 1.00 57.44 219 ASP A N 1
ATOM 1693 C CA . ASP A 1 219 ? -21.801 -16.081 7.647 1.00 57.44 219 ASP A CA 1
ATOM 1694 C C . ASP A 1 219 ? -20.864 -17.212 8.087 1.00 57.44 219 ASP A C 1
ATOM 1696 O O . ASP A 1 219 ? -21.283 -18.364 8.218 1.00 57.44 219 ASP A O 1
ATOM 1700 N N . GLU A 1 220 ? -19.593 -16.899 8.349 1.00 53.94 220 GLU A N 1
ATOM 1701 C CA . GLU A 1 220 ? -18.772 -17.768 9.190 1.00 53.94 220 GLU A CA 1
ATOM 1702 C C . GLU A 1 220 ? -19.290 -17.648 10.629 1.00 53.94 220 GLU A C 1
ATOM 1704 O O . GLU A 1 220 ? -18.719 -16.964 11.479 1.00 53.94 220 GLU A O 1
ATOM 1709 N N . GLU A 1 221 ? -20.433 -18.279 10.901 1.00 45.19 221 GLU A N 1
ATOM 1710 C CA . GLU A 1 221 ? -20.826 -18.584 12.266 1.00 45.19 221 GLU A CA 1
ATOM 1711 C C . GLU A 1 221 ? -19.731 -19.462 12.886 1.00 45.19 221 GLU A C 1
ATOM 1713 O O . GLU A 1 221 ? -19.331 -20.485 12.325 1.00 45.19 221 GLU A O 1
ATOM 1718 N N . GLU A 1 222 ? -19.263 -19.095 14.081 1.00 37.91 222 GLU A N 1
ATOM 1719 C CA . GLU A 1 222 ? -18.545 -20.010 14.966 1.00 37.91 222 GLU A CA 1
ATOM 1720 C C . GLU A 1 222 ? -19.443 -21.232 15.222 1.00 37.91 222 GLU A C 1
ATOM 1722 O O . GLU A 1 222 ? -20.301 -21.244 16.109 1.00 37.91 222 GLU A O 1
ATOM 1727 N N . THR A 1 223 ? -19.268 -22.287 14.424 1.00 27.12 223 THR A N 1
ATOM 1728 C CA . THR A 1 223 ? -20.037 -23.520 14.563 1.00 27.12 223 THR A CA 1
ATOM 1729 C C . THR A 1 223 ? -19.658 -24.214 15.865 1.00 27.12 223 THR A C 1
ATOM 1731 O O . THR A 1 223 ? -18.713 -25.004 15.937 1.00 27.12 223 THR A O 1
ATOM 1734 N N . THR A 1 224 ? -20.446 -23.972 16.908 1.00 27.53 224 THR A N 1
ATOM 1735 C CA . THR A 1 224 ? -20.541 -24.888 18.042 1.00 27.53 224 THR A CA 1
ATOM 1736 C C . THR A 1 224 ? -21.294 -26.121 17.546 1.00 27.53 224 THR A C 1
ATOM 1738 O O . THR A 1 224 ? -22.514 -26.111 17.402 1.00 27.53 224 THR A O 1
ATOM 1741 N N . SER A 1 225 ? -20.552 -27.181 17.220 1.00 31.30 225 SER A N 1
ATOM 1742 C CA . SER A 1 225 ? -21.101 -28.459 16.755 1.00 31.30 225 SER A CA 1
ATOM 1743 C C . SER A 1 225 ? -22.192 -28.983 17.693 1.00 31.30 225 SER A C 1
ATOM 1745 O O . SER A 1 225 ? -21.902 -29.444 18.794 1.00 31.30 225 SER A O 1
ATOM 1747 N N . THR A 1 226 ? -23.439 -29.002 17.224 1.00 25.64 226 THR A N 1
ATOM 1748 C CA . THR A 1 226 ? -24.462 -29.927 17.724 1.00 25.64 226 THR A CA 1
ATOM 1749 C C . THR A 1 226 ? -25.029 -30.693 16.540 1.00 25.64 226 THR A C 1
ATOM 1751 O O . THR A 1 226 ? -25.815 -30.192 15.742 1.00 25.64 226 THR A O 1
ATOM 1754 N N . SER A 1 227 ? -24.570 -31.935 16.422 1.00 31.30 227 SER A N 1
ATOM 1755 C CA . SER A 1 227 ? -25.033 -32.907 15.443 1.00 31.30 227 SER A CA 1
ATOM 1756 C C . SER A 1 227 ? -26.509 -33.227 15.692 1.00 31.30 227 SER A C 1
ATOM 1758 O O . SER A 1 227 ? -26.855 -33.698 16.774 1.00 31.30 227 SER A O 1
ATOM 1760 N N . THR A 1 228 ? -27.378 -33.001 14.704 1.00 26.23 228 THR A N 1
ATOM 1761 C CA . THR A 1 228 ? -28.707 -33.626 14.678 1.00 26.23 228 THR A CA 1
ATOM 1762 C C . THR A 1 228 ? -28.964 -34.229 13.303 1.00 26.23 228 THR A C 1
ATOM 1764 O O . THR A 1 228 ? -29.171 -33.544 12.306 1.00 26.23 228 THR A O 1
ATOM 1767 N N . THR A 1 229 ? -28.926 -35.556 13.278 1.00 28.44 229 THR A N 1
ATOM 1768 C CA . THR A 1 229 ? -29.346 -36.437 12.190 1.00 28.44 229 THR A CA 1
ATOM 1769 C C . THR A 1 229 ? -30.781 -36.131 11.761 1.00 28.44 229 THR A C 1
ATOM 1771 O O . THR A 1 229 ? -31.677 -36.158 12.599 1.00 28.44 229 THR A O 1
ATOM 1774 N N . THR A 1 230 ? -31.031 -35.912 10.465 1.00 26.77 230 THR A N 1
ATOM 1775 C CA . THR A 1 230 ? -32.392 -35.999 9.907 1.00 26.77 230 THR A CA 1
ATOM 1776 C C . THR A 1 230 ? -32.402 -36.774 8.592 1.00 26.77 230 THR A C 1
ATOM 1778 O O . THR A 1 230 ? -31.627 -36.534 7.671 1.00 26.77 230 THR A O 1
ATOM 1781 N N . THR A 1 231 ? -33.295 -37.753 8.585 1.00 25.53 231 THR A N 1
ATOM 1782 C CA . THR A 1 231 ? -33.531 -38.825 7.626 1.00 25.53 231 THR A CA 1
ATOM 1783 C C . THR A 1 231 ? -34.019 -38.326 6.265 1.00 25.53 231 THR A C 1
ATOM 1785 O O . THR A 1 231 ? -34.998 -37.589 6.165 1.00 25.53 231 THR A O 1
ATOM 1788 N N . THR A 1 232 ? -33.378 -38.808 5.202 1.00 24.19 232 THR A N 1
ATOM 1789 C CA . THR A 1 232 ? -33.801 -38.671 3.804 1.00 24.19 232 THR A CA 1
ATOM 1790 C C . THR A 1 232 ? -35.159 -39.340 3.576 1.00 24.19 232 THR A C 1
ATOM 1792 O O . THR A 1 232 ? -35.294 -40.543 3.783 1.00 24.19 232 THR A O 1
ATOM 1795 N N . THR A 1 233 ? -36.154 -38.590 3.091 1.00 25.91 233 THR A N 1
ATOM 1796 C CA . THR A 1 233 ? -37.344 -39.166 2.442 1.00 25.91 233 THR A CA 1
ATOM 1797 C C . THR A 1 233 ? -37.492 -38.567 1.049 1.00 25.91 233 THR A C 1
ATOM 1799 O O . THR A 1 233 ? -37.849 -37.406 0.873 1.00 25.91 233 THR A O 1
ATOM 1802 N N . THR A 1 234 ? -37.173 -39.388 0.054 1.00 24.41 234 THR A N 1
ATOM 1803 C CA . THR A 1 234 ? -37.383 -39.166 -1.376 1.00 24.41 234 THR A CA 1
ATOM 1804 C C . THR A 1 234 ? -38.880 -39.083 -1.676 1.00 24.41 234 THR A C 1
ATOM 1806 O O . THR A 1 234 ? -39.620 -39.988 -1.302 1.00 24.41 234 THR A O 1
ATOM 1809 N N . THR A 1 235 ? -39.339 -38.044 -2.382 1.00 26.53 235 THR A N 1
ATOM 1810 C CA . THR A 1 235 ? -40.654 -38.068 -3.046 1.00 26.53 235 THR A CA 1
ATOM 1811 C C . THR A 1 235 ? -40.524 -37.628 -4.499 1.00 26.53 235 THR A C 1
ATOM 1813 O O . THR A 1 235 ? -39.853 -36.658 -4.837 1.00 26.53 235 THR A O 1
ATOM 1816 N N . THR A 1 236 ? -41.148 -38.447 -5.333 1.00 25.55 236 THR A N 1
ATOM 1817 C CA . THR A 1 236 ? -41.027 -38.602 -6.776 1.00 25.55 236 THR A CA 1
ATOM 1818 C C . THR A 1 236 ? -41.715 -37.496 -7.576 1.00 25.55 236 THR A C 1
ATOM 1820 O O . THR A 1 236 ? -42.794 -37.021 -7.236 1.00 25.55 236 THR A O 1
ATOM 1823 N N . THR A 1 237 ? -41.082 -37.155 -8.695 1.00 24.06 237 THR A N 1
ATOM 1824 C CA . THR A 1 237 ? -41.534 -36.289 -9.788 1.00 24.06 237 THR A CA 1
ATOM 1825 C C . THR A 1 237 ? -42.861 -36.754 -10.400 1.00 24.06 237 THR A C 1
ATOM 1827 O O . THR A 1 237 ? -43.054 -37.939 -10.661 1.00 24.06 237 THR A O 1
ATOM 1830 N N . THR A 1 238 ? -43.756 -35.826 -10.743 1.00 25.27 238 THR A N 1
ATOM 1831 C CA . THR A 1 238 ? -44.775 -36.060 -11.779 1.00 25.27 238 THR A CA 1
ATOM 1832 C C . THR A 1 238 ? -44.879 -34.828 -12.670 1.00 25.27 238 THR A C 1
ATOM 1834 O O . THR A 1 238 ? -45.272 -33.747 -12.247 1.00 25.27 238 THR A O 1
ATOM 1837 N N . THR A 1 239 ? -44.458 -35.021 -13.916 1.00 23.77 239 THR A N 1
ATOM 1838 C CA . THR A 1 239 ? -44.540 -34.094 -15.042 1.00 23.77 239 THR A CA 1
ATOM 1839 C C . THR A 1 239 ? -45.978 -34.038 -15.559 1.00 23.77 239 THR A C 1
ATOM 1841 O O . THR A 1 239 ? -46.616 -35.074 -15.736 1.00 23.77 239 THR A O 1
ATOM 1844 N N . THR A 1 240 ? -46.495 -32.850 -15.869 1.00 25.61 240 THR A N 1
ATOM 1845 C CA . THR A 1 240 ? -47.662 -32.708 -16.751 1.00 25.61 240 THR A CA 1
ATOM 1846 C C . THR A 1 240 ? -47.438 -31.531 -17.691 1.00 25.61 240 THR A C 1
ATOM 1848 O O . THR A 1 240 ? -47.199 -30.402 -17.273 1.00 25.61 240 THR A O 1
ATOM 1851 N N . THR A 1 241 ? -47.460 -31.851 -18.980 1.00 22.77 241 THR A N 1
ATOM 1852 C CA . THR A 1 241 ? -47.254 -30.979 -20.134 1.00 22.77 241 THR A CA 1
ATOM 1853 C C . THR A 1 241 ? -48.609 -30.558 -20.688 1.00 22.77 241 THR A C 1
ATOM 1855 O O . THR A 1 241 ? -49.404 -31.442 -20.982 1.00 22.77 241 THR A O 1
ATOM 1858 N N . THR A 1 242 ? -48.834 -29.262 -20.949 1.00 25.84 242 THR A N 1
ATOM 1859 C CA . THR A 1 242 ? -49.756 -28.849 -22.028 1.00 25.84 242 THR A CA 1
ATOM 1860 C C . THR A 1 242 ? -49.489 -27.426 -22.544 1.00 25.84 242 THR A C 1
ATOM 1862 O O . THR A 1 242 ? -49.699 -26.444 -21.845 1.00 25.84 242 THR A O 1
ATOM 1865 N N . THR A 1 243 ? -49.017 -27.391 -23.795 1.00 24.72 243 THR A N 1
ATOM 1866 C CA . THR A 1 243 ? -49.399 -26.547 -24.951 1.00 24.72 243 THR A CA 1
ATOM 1867 C C . THR A 1 243 ? -49.465 -25.010 -24.904 1.00 24.72 243 THR A C 1
ATOM 1869 O O . THR A 1 243 ? -50.316 -24.388 -24.282 1.00 24.72 243 THR A O 1
ATOM 1872 N N . THR A 1 244 ? -48.622 -24.476 -25.790 1.00 24.52 244 THR A N 1
ATOM 1873 C CA . THR A 1 244 ? -48.531 -23.210 -26.534 1.00 24.52 244 THR A CA 1
ATOM 1874 C C . THR A 1 244 ? -49.832 -22.573 -27.043 1.00 24.52 244 THR A C 1
ATOM 1876 O O . THR A 1 244 ? -50.622 -23.252 -27.692 1.00 24.52 244 THR A O 1
ATOM 1879 N N . THR A 1 245 ? -49.913 -21.235 -26.962 1.00 25.88 245 THR A N 1
ATOM 1880 C CA . THR A 1 245 ? -50.498 -20.353 -28.001 1.00 25.88 245 THR A CA 1
ATOM 1881 C C . THR A 1 245 ? -49.867 -18.949 -27.957 1.00 25.88 245 THR A C 1
ATOM 1883 O O . THR A 1 245 ? -49.809 -18.329 -26.900 1.00 25.88 245 THR A O 1
ATOM 1886 N N . THR A 1 246 ? -49.430 -18.442 -29.115 1.00 28.95 246 THR A N 1
ATOM 1887 C CA . THR A 1 246 ? -48.998 -17.051 -29.399 1.00 28.95 246 THR A CA 1
ATOM 1888 C C . THR A 1 246 ? -50.126 -16.349 -30.176 1.00 28.95 246 THR A C 1
ATOM 1890 O O . THR A 1 246 ? -50.774 -17.028 -30.977 1.00 28.95 246 THR A O 1
ATOM 1893 N N . PRO A 1 247 ? -50.399 -15.040 -29.978 1.00 29.86 247 PRO A N 1
ATOM 1894 C CA . PRO A 1 247 ? -49.915 -14.051 -30.959 1.00 29.86 247 PRO A CA 1
ATOM 1895 C C . PRO A 1 247 ? -49.577 -12.633 -30.421 1.00 29.86 247 PRO A C 1
ATOM 1897 O O . PRO A 1 247 ? -50.311 -12.077 -29.618 1.00 29.86 247 PRO A O 1
ATOM 1900 N N . ALA A 1 248 ? -48.514 -12.057 -31.009 1.00 29.02 248 ALA A N 1
ATOM 1901 C CA . ALA A 1 248 ? -48.337 -10.679 -31.523 1.00 29.02 248 ALA A CA 1
ATOM 1902 C C . ALA A 1 248 ? -48.441 -9.420 -30.600 1.00 29.02 248 ALA A C 1
ATOM 1904 O O . ALA A 1 248 ? -49.082 -9.441 -29.557 1.00 29.02 248 ALA A O 1
ATOM 1905 N N . PRO A 1 249 ? -47.760 -8.307 -30.973 1.00 29.97 249 PRO A N 1
ATOM 1906 C CA . PRO A 1 249 ? -47.198 -7.326 -30.042 1.00 29.97 249 PRO A CA 1
ATOM 1907 C C . PRO A 1 249 ? -48.121 -6.133 -29.764 1.00 29.97 249 PRO A C 1
ATOM 1909 O O . PRO A 1 249 ? -48.854 -5.681 -30.642 1.00 29.97 249 PRO A O 1
ATOM 1912 N N . VAL A 1 250 ? -47.998 -5.549 -28.568 1.00 28.45 250 VAL A N 1
ATOM 1913 C CA . VAL A 1 250 ? -48.590 -4.247 -28.233 1.00 28.45 250 VAL A CA 1
ATOM 1914 C C . VAL A 1 250 ? -47.482 -3.292 -27.803 1.00 28.45 250 VAL A C 1
ATOM 1916 O O . VAL A 1 250 ? -46.780 -3.506 -26.820 1.00 28.45 250 VAL A O 1
ATOM 1919 N N . THR A 1 251 ? -47.325 -2.238 -28.598 1.00 25.44 251 THR A N 1
ATOM 1920 C CA . THR A 1 251 ? -46.490 -1.071 -28.332 1.00 25.44 251 THR A CA 1
ATOM 1921 C C . THR A 1 251 ? -47.161 -0.192 -27.283 1.00 25.44 251 THR A C 1
ATOM 1923 O O . THR A 1 251 ? -48.216 0.377 -27.548 1.00 25.44 251 THR A O 1
ATOM 1926 N N . THR A 1 252 ? -46.515 -0.004 -26.134 1.00 26.55 252 THR A N 1
ATOM 1927 C CA . THR A 1 252 ? -46.789 1.123 -25.233 1.00 26.55 252 THR A CA 1
ATOM 1928 C C . THR A 1 252 ? -45.482 1.639 -24.645 1.00 26.55 252 THR A C 1
ATOM 1930 O O . THR A 1 252 ? -44.849 0.982 -23.824 1.00 26.55 252 THR A O 1
ATOM 1933 N N . THR A 1 253 ? -45.088 2.831 -25.082 1.00 28.06 253 THR A N 1
ATOM 1934 C CA . THR A 1 253 ? -44.137 3.705 -24.391 1.00 28.06 253 THR A CA 1
ATOM 1935 C C . THR A 1 253 ? -44.754 4.165 -23.066 1.00 28.06 253 THR A C 1
ATOM 1937 O O . THR A 1 253 ? -45.917 4.571 -23.054 1.00 28.06 253 THR A O 1
ATOM 1940 N N . PRO A 1 254 ? -43.981 4.155 -21.971 1.00 26.48 254 PRO A N 1
ATOM 1941 C CA . PRO A 1 254 ? -43.824 5.402 -21.232 1.00 26.48 254 PRO A CA 1
ATOM 1942 C C . PRO A 1 254 ? -42.362 5.681 -20.843 1.00 26.48 254 PRO A C 1
ATOM 1944 O O . PRO A 1 254 ? -41.605 4.801 -20.451 1.00 26.48 254 PRO A O 1
ATOM 1947 N N . THR A 1 255 ? -41.999 6.947 -21.034 1.00 25.48 255 THR A N 1
ATOM 1948 C CA . THR A 1 255 ? -41.090 7.807 -20.258 1.00 25.48 255 THR A CA 1
ATOM 1949 C C . THR A 1 255 ? -40.185 7.140 -19.204 1.00 25.48 255 THR A C 1
ATOM 1951 O O . THR A 1 255 ? -40.704 6.595 -18.233 1.00 25.48 255 THR A O 1
ATOM 1954 N N . PRO A 1 256 ? -38.846 7.281 -19.279 1.00 27.12 256 PRO A N 1
ATOM 1955 C CA . PRO A 1 256 ? -37.989 7.017 -18.135 1.00 27.12 256 PRO A CA 1
ATOM 1956 C C . PRO A 1 256 ? -37.962 8.237 -17.210 1.00 27.12 256 PRO A C 1
ATOM 1958 O O . PRO A 1 256 ? -37.505 9.319 -17.586 1.00 27.12 256 PRO A O 1
ATOM 1961 N N . GLU A 1 257 ? -38.455 8.032 -15.992 1.00 26.77 257 GLU A N 1
ATOM 1962 C CA . GLU A 1 257 ? -38.160 8.863 -14.834 1.00 26.77 257 GLU A CA 1
ATOM 1963 C C . GLU A 1 257 ? -36.663 8.822 -14.514 1.00 26.77 257 GLU A C 1
ATOM 1965 O O . GLU A 1 257 ? -35.999 7.784 -14.525 1.00 26.77 257 GLU A O 1
ATOM 1970 N N . THR A 1 258 ? -36.142 10.000 -14.216 1.00 30.27 258 THR A N 1
ATOM 1971 C CA . THR A 1 258 ? -34.786 10.263 -13.766 1.00 30.27 258 THR A CA 1
ATOM 1972 C C . THR A 1 258 ? -34.529 9.592 -12.414 1.00 30.27 258 THR A C 1
ATOM 1974 O O . THR A 1 258 ? -34.953 10.097 -11.380 1.00 30.27 258 THR A O 1
ATOM 1977 N N . THR A 1 259 ? -33.774 8.495 -12.389 1.00 25.20 259 THR A N 1
ATOM 1978 C CA . THR A 1 259 ? -33.095 8.010 -11.175 1.00 25.20 259 THR A CA 1
ATOM 1979 C C . THR A 1 259 ? -31.592 8.128 -11.377 1.00 25.20 259 THR A C 1
ATOM 1981 O O . THR A 1 259 ? -30.901 7.229 -11.847 1.00 25.20 259 THR A O 1
ATOM 1984 N N . THR A 1 260 ? -31.067 9.305 -11.044 1.00 27.08 260 THR A N 1
ATOM 1985 C CA . THR A 1 260 ? -29.630 9.529 -10.896 1.00 27.08 260 THR A CA 1
ATOM 1986 C C . THR A 1 260 ? -29.156 8.834 -9.623 1.00 27.08 260 THR A C 1
ATOM 1988 O O . THR A 1 260 ? -29.192 9.419 -8.540 1.00 27.08 260 THR A O 1
ATOM 1991 N N . LEU A 1 261 ? -28.705 7.585 -9.744 1.00 29.25 261 LEU A N 1
ATOM 1992 C CA . LEU A 1 261 ? -27.926 6.928 -8.700 1.00 29.25 261 LEU A CA 1
ATOM 1993 C C . LEU A 1 261 ? -26.524 7.555 -8.708 1.00 29.25 261 LEU A C 1
ATOM 1995 O O . LEU A 1 261 ? -25.671 7.233 -9.535 1.00 29.25 261 LEU A O 1
ATOM 1999 N N . GLY A 1 262 ? -26.317 8.537 -7.831 1.00 30.69 262 GLY A N 1
ATOM 2000 C CA . GLY A 1 262 ? -25.049 9.239 -7.645 1.00 30.69 262 GLY A CA 1
ATOM 2001 C C . GLY A 1 262 ? -23.987 8.338 -7.015 1.00 30.69 262 GLY A C 1
ATOM 2002 O O . GLY A 1 262 ? -23.641 8.506 -5.851 1.00 30.69 262 GLY A O 1
ATOM 2003 N N . ALA A 1 263 ? -23.440 7.406 -7.794 1.00 34.62 263 ALA A N 1
ATOM 2004 C CA . ALA A 1 263 ? -22.401 6.462 -7.378 1.00 34.62 263 ALA A CA 1
ATOM 2005 C C . ALA A 1 263 ? -20.996 7.090 -7.212 1.00 34.62 263 ALA A C 1
ATOM 2007 O O . ALA A 1 263 ? -20.037 6.387 -6.916 1.00 34.62 263 ALA A O 1
ATOM 2008 N N . ALA A 1 264 ? -20.842 8.405 -7.391 1.00 31.00 264 ALA A N 1
ATOM 2009 C CA . ALA A 1 264 ? -19.524 9.045 -7.474 1.00 31.00 264 ALA A CA 1
ATOM 2010 C C . ALA A 1 264 ? -19.124 9.904 -6.257 1.00 31.00 264 ALA A C 1
ATOM 2012 O O . ALA A 1 264 ? -18.005 10.407 -6.228 1.00 31.00 264 ALA A O 1
ATOM 2013 N N . ALA A 1 265 ? -19.988 10.078 -5.248 1.00 28.41 265 ALA A N 1
ATOM 2014 C CA . ALA A 1 265 ? -19.710 10.984 -4.120 1.00 28.41 265 ALA A CA 1
ATOM 2015 C C . ALA A 1 265 ? -19.448 10.290 -2.767 1.00 28.41 265 ALA A C 1
ATOM 2017 O O . ALA A 1 265 ? -18.998 10.939 -1.824 1.00 28.41 265 ALA A O 1
ATOM 2018 N N . PHE A 1 266 ? -19.690 8.980 -2.647 1.00 33.94 266 PHE A N 1
ATOM 2019 C CA . PHE A 1 266 ? -19.692 8.294 -1.344 1.00 33.94 266 PHE A CA 1
ATOM 2020 C C . PHE A 1 266 ? -18.367 7.624 -0.947 1.00 33.94 266 PHE A C 1
ATOM 2022 O O . PHE A 1 266 ? -18.173 7.300 0.224 1.00 33.94 266 PHE A O 1
ATOM 2029 N N . THR A 1 267 ? -17.409 7.491 -1.865 1.00 40.19 267 THR A N 1
ATOM 2030 C CA . THR A 1 267 ? -16.140 6.790 -1.600 1.00 40.19 267 THR A CA 1
ATOM 2031 C C . THR A 1 267 ? -15.066 7.654 -0.938 1.00 40.19 267 THR A C 1
ATOM 2033 O O . THR A 1 267 ? -14.067 7.136 -0.465 1.00 40.19 267 THR A O 1
ATOM 2036 N N . SER A 1 268 ? -15.242 8.973 -0.829 1.00 35.16 268 SER A N 1
ATOM 2037 C CA . SER A 1 268 ? -14.258 9.807 -0.119 1.00 35.16 268 SER A CA 1
ATOM 2038 C C . SER A 1 268 ? -14.605 10.013 1.358 1.00 35.16 268 SER A C 1
ATOM 2040 O O . SER A 1 268 ? -13.704 10.188 2.175 1.00 35.16 268 SER A O 1
ATOM 2042 N N . SER A 1 269 ? -15.896 9.993 1.715 1.00 35.06 269 SER A N 1
ATOM 2043 C CA . SER A 1 269 ? -16.361 10.345 3.064 1.00 35.06 269 SER A CA 1
ATOM 2044 C C . SER A 1 269 ? -16.597 9.147 3.981 1.00 35.06 269 SER A C 1
ATOM 2046 O O . SER A 1 269 ? -16.680 9.372 5.180 1.00 35.06 269 SER A O 1
ATOM 2048 N N . LEU A 1 270 ? -16.724 7.921 3.461 1.00 38.53 270 LEU A N 1
ATOM 2049 C CA . LEU A 1 270 ? -16.844 6.697 4.274 1.00 38.53 270 LEU A CA 1
ATOM 2050 C C . LEU A 1 270 ? -15.463 6.070 4.581 1.00 38.53 270 LEU A C 1
ATOM 2052 O O . LEU A 1 270 ? -15.265 5.390 5.585 1.00 38.53 270 LEU A O 1
ATOM 2056 N N . PHE A 1 271 ? -14.479 6.351 3.724 1.00 41.84 271 PHE A N 1
ATOM 2057 C CA . PHE A 1 271 ? -13.123 5.806 3.805 1.00 41.84 271 PHE A CA 1
ATOM 2058 C C . PHE A 1 271 ? -12.239 6.598 4.783 1.00 41.84 271 PHE A C 1
ATOM 2060 O O . PHE A 1 271 ? -11.452 6.014 5.522 1.00 41.84 271 PHE A O 1
ATOM 2067 N N . LEU A 1 272 ? -12.443 7.919 4.885 1.00 37.62 272 LEU A N 1
ATOM 2068 C CA . LEU A 1 272 ? -11.757 8.776 5.863 1.00 37.62 272 LEU A CA 1
ATOM 2069 C C . LEU A 1 272 ? -12.299 8.606 7.298 1.00 37.62 272 LEU A C 1
ATOM 2071 O O . LEU A 1 272 ? -11.715 9.101 8.258 1.00 37.62 272 LEU A O 1
ATOM 2075 N N . THR A 1 273 ? -13.437 7.931 7.459 1.00 44.69 273 THR A N 1
ATOM 2076 C CA . THR A 1 273 ? -14.213 7.912 8.702 1.00 44.69 273 THR A CA 1
ATOM 2077 C C . THR A 1 273 ? -14.052 6.625 9.494 1.00 44.69 273 THR A C 1
ATOM 2079 O O . THR A 1 273 ? -14.040 6.659 10.723 1.00 44.69 273 THR A O 1
ATOM 2082 N N . LEU A 1 274 ? -13.865 5.486 8.829 1.00 42.22 274 LEU A N 1
ATOM 2083 C CA . LEU A 1 274 ? -13.452 4.245 9.497 1.00 42.22 274 LEU A CA 1
ATOM 2084 C C . LEU A 1 274 ? -12.083 4.399 10.169 1.00 42.22 274 LEU A C 1
ATOM 2086 O O . LEU A 1 274 ? -11.871 3.879 11.258 1.00 42.22 274 LEU A O 1
ATOM 2090 N N . ALA A 1 275 ? -11.218 5.229 9.588 1.00 45.50 275 ALA A N 1
ATOM 2091 C CA . ALA A 1 275 ? -9.917 5.612 10.112 1.00 45.50 275 ALA A CA 1
ATOM 2092 C C . ALA A 1 275 ? -9.941 6.087 11.582 1.00 45.50 275 ALA A C 1
ATOM 2094 O O . ALA A 1 275 ? -9.208 5.577 12.426 1.00 45.50 275 ALA A O 1
ATOM 2095 N N . LEU A 1 276 ? -10.803 7.039 11.941 1.00 40.50 276 LEU A N 1
ATOM 2096 C CA . LEU A 1 276 ? -10.738 7.662 13.269 1.00 40.50 276 LEU A CA 1
ATOM 2097 C C . LEU A 1 276 ? -11.197 6.736 14.411 1.00 40.50 276 LEU A C 1
ATOM 2099 O O . LEU A 1 276 ? -10.738 6.896 15.542 1.00 40.50 276 LEU A O 1
ATOM 2103 N N . ALA A 1 277 ? -12.026 5.729 14.119 1.00 40.72 277 ALA A N 1
ATOM 2104 C CA . ALA A 1 277 ? -12.435 4.716 15.095 1.00 40.72 277 ALA A CA 1
ATOM 2105 C C . ALA A 1 277 ? -11.250 3.844 15.558 1.00 40.72 277 ALA A C 1
ATOM 2107 O O . ALA A 1 277 ? -11.173 3.461 16.725 1.00 40.72 277 ALA A O 1
ATOM 2108 N N . PHE A 1 278 ? -10.297 3.574 14.657 1.00 43.03 278 PHE A N 1
ATOM 2109 C CA . PHE A 1 278 ? -9.103 2.777 14.953 1.00 43.03 278 PHE A CA 1
ATOM 2110 C C . PHE A 1 278 ? -8.015 3.582 15.685 1.00 43.03 278 PHE A C 1
ATOM 2112 O O . PHE A 1 278 ? -7.356 3.038 16.571 1.00 43.03 278 PHE A O 1
ATOM 2119 N N . VAL A 1 279 ? -7.877 4.886 15.396 1.00 39.47 279 VAL A N 1
ATOM 2120 C CA . VAL A 1 279 ? -6.879 5.786 16.028 1.00 39.47 279 VAL A CA 1
ATOM 2121 C C . VAL A 1 279 ? -7.020 5.831 17.551 1.00 39.47 279 VAL A C 1
ATOM 2123 O O . VAL A 1 279 ? -6.037 5.906 18.289 1.00 39.47 279 VAL A O 1
ATOM 2126 N N . ALA A 1 280 ? -8.245 5.732 18.051 1.00 35.94 280 ALA A N 1
ATOM 2127 C CA . ALA A 1 280 ? -8.518 5.889 19.466 1.00 35.94 280 ALA A CA 1
ATOM 2128 C C . ALA A 1 280 ? -8.181 4.635 20.311 1.00 35.94 280 ALA A C 1
ATOM 2130 O O . ALA A 1 280 ? -8.226 4.674 21.541 1.00 35.94 280 ALA A O 1
ATOM 2131 N N . LYS A 1 281 ? -7.711 3.538 19.694 1.00 40.31 281 LYS A N 1
ATOM 2132 C CA . LYS A 1 281 ? -7.089 2.419 20.427 1.00 40.31 281 LYS A CA 1
ATOM 2133 C C . LYS A 1 281 ? -5.731 2.776 21.044 1.00 40.31 281 LYS A C 1
ATOM 2135 O O . LYS A 1 281 ? -5.270 2.036 21.904 1.00 40.31 281 LYS A O 1
ATOM 2140 N N . CYS A 1 282 ? -5.136 3.916 20.687 1.00 40.34 282 CYS A N 1
ATOM 2141 C CA . CYS A 1 282 ? -3.745 4.223 21.034 1.00 40.34 282 CYS A CA 1
ATOM 2142 C C . CYS A 1 282 ? -3.545 5.453 21.924 1.00 40.34 282 CYS A C 1
ATOM 2144 O O . CYS A 1 282 ? -2.411 5.852 22.150 1.00 40.34 282 CYS A O 1
ATOM 2146 N N . LEU A 1 283 ? -4.628 6.033 22.447 1.00 34.28 283 LEU A N 1
ATOM 2147 C CA . LEU A 1 283 ? -4.566 7.074 23.484 1.00 34.28 283 LEU A CA 1
ATOM 2148 C C . LEU A 1 283 ? -4.752 6.519 24.904 1.00 34.28 283 LEU A C 1
ATOM 2150 O O . LEU A 1 283 ? -4.659 7.265 25.869 1.00 34.28 283 LEU A O 1
ATOM 2154 N N . VAL A 1 284 ? -5.011 5.215 25.032 1.00 32.56 284 VAL A N 1
ATOM 2155 C CA . VAL A 1 284 ? -5.175 4.527 26.319 1.00 32.56 284 VAL A CA 1
ATOM 2156 C C . VAL A 1 284 ? -4.300 3.273 26.316 1.00 32.56 284 VAL A C 1
ATOM 2158 O O . VAL A 1 284 ? -4.801 2.152 26.248 1.00 32.56 284 VAL A O 1
ATOM 2161 N N . ASN A 1 285 ? -2.989 3.499 26.236 1.00 33.75 285 ASN A N 1
ATOM 2162 C CA . ASN A 1 285 ? -1.923 2.676 26.811 1.00 33.75 285 ASN A CA 1
ATOM 2163 C C . ASN A 1 285 ? -0.610 3.459 26.769 1.00 33.75 285 ASN A C 1
ATOM 2165 O O . ASN A 1 285 ? -0.242 3.905 25.660 1.00 33.75 285 ASN A O 1
#

Foldseek 3Di:
DDPVVLVVLVVQQVVQDLVDDDPPDPVSLVSNLVSLQVCLVVPNPSSLVVLLVQLVCCQPVVDQRDPSNRLSSLLSPQLNDPDPVSLVSLLVVLLPDPDPVSNLSSLLSSLSHLDLVSLLVQLVLLLDPPNSHDLLCSLVNLLSLCPHPNSVVSSVVSCLVCLVVLVVLLVVLVVVLVVPPDDPVVSVLSVLLSVLSVVLSVVCVVCVVVCCVVVVPDPPDPDPDDDDDDDDDDDDDDDDDDDDDDDDDDDDDDDDDDDPPPPPPPSPSNSVRNSSSSSSVPVPD

Radius of gyration: 25.49 Å; chains: 1; bounding box: 72×60×64 Å

Sequence (285 aa):
MTAHVLQLITNFYNSVPLSIIDEDNQLYTLRQNLAVTLACRVGHSGCAQHTLEVFEDYKVNGTNPPKNLRSVVLCNAIRHTNASDDWTFLWQQYLNNNVSSERSTLLSALACSTDTDLLREYLILSVSNTSGIRSGDTTTVFSNVASNHIGAEVALQFLIANHTAILAKVESLTALAASGEIDSQLNSTLASAVTTAQRNLNWIALYRDDLYEYYGLEDEEETTSTSTTTTTTTTTTTTTTTTTTTPAPVTTTPTPETTTLGAAAFTSSLFLTLALAFVAKCLVN

InterPro domains:
  IPR024571 ERAP1-like C-terminal domain [PF11838] (3-172)
  IPR050344 Peptidase M1 family aminopeptidases [PTHR11533] (18-206)

Organism: NCBI:txid1265417

pLDDT: mean 74.48, std 25.3, range [22.77, 98.12]

Secondary structure (DSSP, 8-state):
--HHHHHHHHHHHHTS-TT---SS-HHHHHHHHHHHHHHHHTT-HHHHHHHHHHHHHHHHH--PPPTTTHHHHHHHHHHH---HHHHHHHHHHHHH---HHHHHHHHHHHTT---HHHHHHHHHHHH-TTSS--TTTHHHHHHHHHTSTTHHHHHHHHHHHHHHHHHHHHHHHHHHHHTT-S-HHHHHHHHHHHHHHHHHHHHHHHHHHHHHHHHT----------------------------------------------TTSSTTTTHHHHHHHHHGGGS--